Protein AF-A0A535U029-F1 (afdb_monomer_lite)

Secondary structure (DSSP, 8-state):
------HHHHHHHHHHHHT-SSHHHHHHHHHHHHHHS--HHHHHHHT---S-GGG----S---HHHHHHHHHHHHHHHH--HHHHS-B--SS--B---EEEEPPTTS-HHHHHHHHHHHHH-TTB-HHHHHHHHHH--HHHHHHHHHHHHTT-BTTBPPPGGG---SSEEEEEEEHHHHHHHTT-TTSEEE-SS---TTPPPPHHHHHHHHHT-B---HHHHH-GGGHHHHHHHHHHHHHHHHHHHHHHHHHHHHHGGGS-GGGGGGGS-TTBEEEEEEE--HHHHHHHHHHHSSTTS-HHHHHHHHHHHHHHHHHSGGGGGG--S----TT-THHHH---

Structure (mmCIF, N/CA/C/O backbone):
data_AF-A0A535U029-F1
#
_entry.id   AF-A0A535U029-F1
#
loop_
_atom_site.group_PDB
_atom_site.id
_atom_site.type_symbol
_atom_site.label_atom_id
_atom_site.label_alt_id
_atom_site.label_comp_id
_atom_site.label_asym_id
_atom_site.label_entity_id
_atom_site.label_seq_id
_atom_site.pdbx_PDB_ins_code
_atom_site.Cartn_x
_atom_site.Cartn_y
_atom_site.Cartn_z
_atom_site.occupancy
_atom_site.B_iso_or_equiv
_atom_site.auth_seq_id
_atom_site.auth_comp_id
_atom_site.auth_asym_id
_atom_site.auth_atom_id
_atom_site.pdbx_PDB_model_num
ATOM 1 N N . MET A 1 1 ? -3.044 -22.401 -2.626 1.00 30.80 1 MET A N 1
ATOM 2 C CA . MET A 1 1 ? -3.802 -21.763 -1.532 1.00 30.80 1 MET A CA 1
ATOM 3 C C . MET A 1 1 ? -3.634 -22.668 -0.328 1.00 30.80 1 MET A C 1
ATOM 5 O O . MET A 1 1 ? -4.163 -23.763 -0.383 1.00 30.80 1 MET A O 1
ATOM 9 N N . SER A 1 2 ? -2.845 -22.292 0.683 1.00 24.84 2 SER A N 1
ATOM 10 C CA . SER A 1 2 ? -3.021 -22.926 1.996 1.00 24.84 2 SER A CA 1
ATOM 11 C C . SER A 1 2 ? -4.330 -22.354 2.543 1.00 24.84 2 SER A C 1
ATOM 13 O O . SER A 1 2 ? -4.466 -21.133 2.663 1.00 24.84 2 SER A O 1
ATOM 15 N N . PHE A 1 3 ? -5.316 -23.235 2.682 1.00 36.69 3 PHE A N 1
ATOM 16 C CA . PHE A 1 3 ? -6.622 -23.003 3.293 1.00 36.69 3 PHE A CA 1
ATOM 17 C C . PHE A 1 3 ? -6.554 -23.377 4.777 1.00 36.69 3 PHE A C 1
ATOM 19 O O . PHE A 1 3 ? -7.408 -24.088 5.285 1.00 36.69 3 PHE A O 1
ATOM 26 N N . GLU A 1 4 ? -5.536 -22.914 5.495 1.00 42.91 4 GLU A N 1
ATOM 27 C CA . GLU A 1 4 ? -5.619 -22.889 6.955 1.00 42.91 4 GLU A CA 1
ATOM 28 C C . GLU A 1 4 ? -6.303 -21.583 7.365 1.00 42.91 4 GLU A C 1
ATOM 30 O O . GLU A 1 4 ? -5.695 -20.678 7.926 1.00 42.91 4 GLU A O 1
ATOM 35 N N . THR A 1 5 ? -7.579 -21.431 7.004 1.00 61.62 5 THR A N 1
ATOM 36 C CA . THR A 1 5 ? -8.432 -20.412 7.616 1.00 61.62 5 THR A CA 1
ATOM 37 C C . THR A 1 5 ? -8.935 -20.985 8.926 1.00 61.62 5 THR A C 1
ATOM 39 O O . THR A 1 5 ? -9.896 -21.751 8.967 1.00 61.62 5 THR A O 1
ATOM 42 N N . SER A 1 6 ? -8.247 -20.637 10.011 1.00 77.75 6 SER A N 1
ATOM 43 C CA . SER A 1 6 ? -8.703 -20.967 11.357 1.00 77.75 6 SER A CA 1
ATOM 44 C C . SER A 1 6 ? -10.126 -20.430 11.589 1.00 77.75 6 SER A C 1
ATOM 46 O O . SER A 1 6 ? -10.548 -19.453 10.964 1.00 77.75 6 SER A O 1
ATOM 48 N N . ALA A 1 7 ? -10.874 -21.011 12.531 1.00 82.50 7 ALA A N 1
ATOM 49 C CA . ALA A 1 7 ? -12.184 -20.472 12.915 1.00 82.50 7 ALA A CA 1
ATOM 50 C C . ALA A 1 7 ? -12.107 -18.991 13.350 1.00 82.50 7 ALA A C 1
ATOM 52 O O . ALA A 1 7 ? -13.043 -18.216 13.133 1.00 82.50 7 ALA A O 1
ATOM 53 N N . ARG A 1 8 ? -10.952 -18.569 13.889 1.00 79.81 8 ARG A N 1
ATOM 54 C CA . ARG A 1 8 ? -10.654 -17.170 14.216 1.00 79.81 8 ARG A CA 1
ATOM 55 C C . ARG A 1 8 ? -10.553 -16.294 12.966 1.00 79.81 8 ARG A C 1
ATOM 57 O O . ARG A 1 8 ? -11.120 -15.205 12.950 1.00 79.81 8 ARG A O 1
ATOM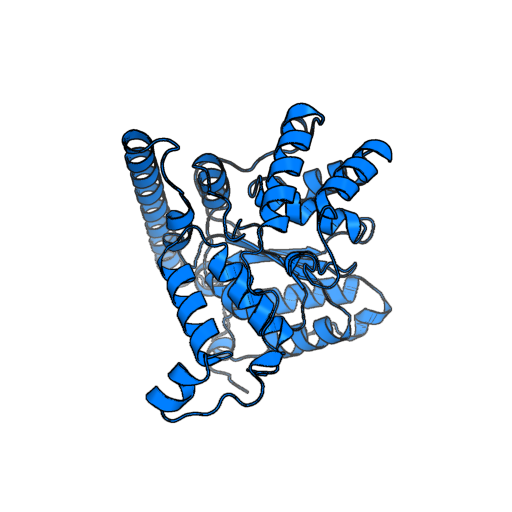 64 N N . ASP A 1 9 ? -9.883 -16.763 11.914 1.00 80.44 9 ASP A N 1
ATOM 65 C CA . ASP A 1 9 ? -9.792 -16.024 10.651 1.00 80.44 9 ASP A CA 1
ATOM 66 C C . ASP A 1 9 ? -11.156 -15.848 9.995 1.00 80.44 9 ASP A C 1
ATOM 68 O O . ASP A 1 9 ? -11.476 -14.746 9.550 1.00 80.44 9 ASP A O 1
ATOM 72 N N . TRP A 1 10 ? -11.980 -16.897 9.983 1.00 86.19 10 TRP A N 1
ATOM 73 C CA . TRP A 1 10 ? -13.352 -16.796 9.492 1.00 86.19 10 TRP A CA 1
ATOM 74 C C . TRP A 1 10 ? -14.185 -15.811 10.306 1.00 86.19 10 TRP A C 1
ATOM 76 O O . TRP A 1 10 ? -14.852 -14.955 9.728 1.00 86.19 10 TRP A O 1
ATOM 86 N N . SER A 1 11 ? -14.085 -15.874 11.634 1.00 86.75 11 SER A N 1
ATOM 87 C CA . SER A 1 11 ? -14.778 -14.945 12.528 1.00 86.75 11 SER A CA 1
ATOM 88 C C . SER A 1 11 ? -14.403 -13.487 12.239 1.00 86.75 11 SER A C 1
ATOM 90 O O . SER A 1 11 ? -15.282 -12.641 12.076 1.00 86.75 11 SER A O 1
ATOM 92 N N . ARG A 1 12 ? -13.102 -13.208 12.069 1.00 83.38 12 ARG A N 1
ATOM 93 C CA . ARG A 1 12 ? -12.581 -11.885 11.694 1.00 83.38 12 ARG A CA 1
ATOM 94 C C . ARG A 1 12 ? -13.063 -11.437 10.313 1.00 83.38 12 ARG A C 1
ATOM 96 O O . ARG A 1 12 ? -13.477 -10.292 10.163 1.00 83.38 12 ARG A O 1
ATOM 103 N N . ILE A 1 13 ? -13.008 -12.307 9.300 1.00 86.06 13 ILE A N 1
ATOM 104 C CA . ILE A 1 13 ? -13.470 -11.983 7.938 1.00 86.06 13 ILE A CA 1
ATOM 105 C C . ILE A 1 13 ? -14.957 -11.620 7.959 1.00 86.06 13 ILE A C 1
ATOM 107 O O . ILE A 1 13 ? -15.340 -10.600 7.392 1.00 86.06 13 ILE A O 1
ATOM 111 N N . ILE A 1 14 ? -15.787 -12.411 8.644 1.00 88.62 14 ILE A N 1
ATOM 112 C CA . ILE A 1 14 ? -17.219 -12.128 8.787 1.00 88.62 14 ILE A CA 1
ATOM 113 C C . ILE A 1 14 ? -17.422 -10.774 9.479 1.00 88.62 14 ILE A C 1
ATOM 115 O O . ILE A 1 14 ? -18.135 -9.933 8.938 1.00 88.62 14 ILE A O 1
ATOM 119 N N . ALA A 1 15 ? -16.756 -10.526 10.611 1.00 87.62 15 ALA A N 1
ATOM 120 C CA . ALA A 1 15 ? -16.860 -9.268 11.355 1.00 87.62 15 ALA A CA 1
ATOM 121 C C . ALA A 1 15 ? -16.473 -8.034 10.518 1.00 87.62 15 ALA A C 1
ATOM 123 O O . ALA A 1 15 ? -17.139 -6.998 10.576 1.00 87.62 15 ALA A O 1
ATOM 124 N N . GLN A 1 16 ? -15.427 -8.148 9.696 1.00 85.25 16 GLN A N 1
ATOM 125 C CA . GLN A 1 16 ? -14.995 -7.097 8.770 1.00 85.25 16 GLN A CA 1
ATOM 126 C C . GLN A 1 16 ? -16.018 -6.854 7.652 1.00 85.25 16 GLN A C 1
ATOM 128 O O . GLN A 1 16 ? -16.343 -5.708 7.344 1.00 85.25 16 GLN A O 1
ATOM 133 N N . LEU A 1 17 ? -16.574 -7.918 7.067 1.00 86.94 17 LEU A N 1
ATOM 134 C CA . LEU A 1 17 ? -17.606 -7.804 6.034 1.00 86.94 17 LEU A CA 1
ATOM 135 C C . LEU A 1 17 ? -18.912 -7.215 6.590 1.00 86.94 17 LEU A C 1
ATOM 137 O O . LEU A 1 17 ? -19.562 -6.423 5.907 1.00 86.94 17 LEU A O 1
ATOM 141 N N . GLN A 1 18 ? -19.277 -7.553 7.832 1.00 88.25 18 GLN A N 1
ATOM 142 C CA . GLN A 1 18 ? -20.427 -6.960 8.518 1.00 88.25 18 GLN A CA 1
ATOM 143 C C . GLN A 1 18 ? -20.237 -5.462 8.804 1.00 88.25 18 GLN A C 1
ATOM 145 O O . GLN A 1 18 ? -21.211 -4.713 8.758 1.00 88.25 18 GLN A O 1
ATOM 150 N N . ALA A 1 19 ? -19.000 -5.018 9.053 1.00 86.25 19 ALA A N 1
ATOM 151 C CA . ALA A 1 19 ? -18.648 -3.606 9.233 1.00 86.25 19 ALA A CA 1
ATOM 152 C C . ALA A 1 19 ? -18.667 -2.787 7.929 1.00 86.25 19 ALA A C 1
ATOM 154 O O . ALA A 1 19 ? -18.580 -1.560 7.966 1.00 86.25 19 ALA A O 1
ATOM 155 N N . SER A 1 20 ? -18.788 -3.437 6.768 1.00 81.88 20 SER A N 1
ATOM 156 C CA . SER A 1 20 ? -18.795 -2.745 5.484 1.00 81.88 20 SER A CA 1
ATOM 157 C C . SER A 1 20 ? -20.029 -1.846 5.306 1.00 81.88 20 SER A C 1
ATOM 159 O O . SER A 1 20 ? -21.154 -2.279 5.585 1.00 81.88 20 SER A O 1
ATOM 161 N N . PRO A 1 21 ? -19.871 -0.637 4.728 1.00 74.56 21 PRO A N 1
ATOM 162 C CA . PRO A 1 21 ? -21.013 0.215 4.402 1.00 74.56 21 PRO A CA 1
ATOM 163 C C . PRO A 1 21 ? -21.840 -0.372 3.243 1.00 74.56 21 PRO A C 1
ATOM 165 O O . PRO A 1 21 ? -23.042 -0.114 3.122 1.00 74.56 21 PRO A O 1
ATOM 168 N N . LEU A 1 22 ? -21.237 -1.230 2.411 1.00 76.50 22 LEU A N 1
ATOM 169 C CA . LEU A 1 22 ? -21.881 -1.806 1.236 1.00 76.50 22 LEU A CA 1
ATOM 170 C C . LEU A 1 22 ? -22.770 -2.996 1.609 1.00 76.50 22 LEU A C 1
ATOM 172 O O . LEU A 1 22 ? -22.340 -3.968 2.232 1.00 76.50 22 LEU A O 1
ATOM 176 N N . LEU A 1 23 ? -24.025 -2.952 1.152 1.00 82.19 23 LEU A N 1
ATOM 177 C CA . LEU A 1 23 ? -25.006 -4.016 1.389 1.00 82.19 23 LEU A CA 1
ATOM 178 C C . LEU A 1 23 ? -24.544 -5.376 0.846 1.00 82.19 23 LEU A C 1
ATOM 180 O O . LEU A 1 23 ? -24.832 -6.404 1.452 1.00 82.19 23 LEU A O 1
ATOM 184 N N . TYR A 1 24 ? -23.812 -5.384 -0.270 1.00 85.12 24 TYR A N 1
ATOM 185 C CA . TYR A 1 24 ? -23.254 -6.601 -0.855 1.00 85.12 24 TYR A CA 1
ATOM 186 C C . TYR A 1 24 ? -22.376 -7.368 0.145 1.00 85.12 24 TYR A C 1
ATOM 188 O O . TYR A 1 24 ? -22.637 -8.539 0.409 1.00 85.12 24 TYR A O 1
ATOM 196 N N . TYR A 1 25 ? -21.394 -6.709 0.765 1.00 86.88 25 TYR A N 1
ATOM 197 C CA . TYR A 1 25 ? -20.488 -7.367 1.710 1.00 86.88 25 TYR A CA 1
ATOM 198 C C . TYR A 1 25 ? -21.205 -7.826 2.979 1.00 86.88 25 TYR A C 1
ATOM 200 O O . TYR A 1 25 ? -20.946 -8.930 3.449 1.00 86.88 25 TYR A O 1
ATOM 208 N N . ARG A 1 26 ? -22.187 -7.059 3.469 1.00 88.44 26 ARG A N 1
ATOM 209 C CA . ARG A 1 26 ? -23.042 -7.495 4.585 1.00 88.44 26 ARG A CA 1
ATOM 210 C C . ARG A 1 26 ? -23.851 -8.753 4.247 1.00 88.44 26 ARG A C 1
ATOM 212 O O . ARG A 1 26 ? -23.977 -9.638 5.089 1.00 88.44 26 ARG A O 1
ATOM 219 N N . ARG A 1 27 ? -24.350 -8.877 3.010 1.00 91.75 27 ARG A N 1
ATOM 220 C CA . ARG A 1 27 ? -25.026 -10.098 2.530 1.00 91.75 27 ARG A CA 1
ATOM 221 C C . ARG A 1 27 ? -24.068 -11.284 2.440 1.00 91.75 27 ARG A C 1
ATOM 223 O O . ARG A 1 27 ? -24.427 -12.364 2.897 1.00 91.75 27 ARG A O 1
ATOM 230 N N . VAL A 1 28 ? -22.856 -11.081 1.919 1.00 91.50 28 VAL A N 1
ATOM 231 C CA . VAL A 1 28 ? -21.814 -12.124 1.896 1.00 91.50 28 VAL A CA 1
ATOM 232 C C . VAL A 1 28 ? -21.472 -12.570 3.319 1.00 91.50 28 VAL A C 1
ATOM 234 O O . VAL A 1 28 ? -21.386 -13.765 3.577 1.00 91.50 28 VAL A O 1
ATOM 237 N N . ALA A 1 29 ? -21.349 -11.635 4.266 1.00 90.62 29 ALA A N 1
ATOM 238 C CA . ALA A 1 29 ? -21.113 -11.958 5.669 1.00 90.62 29 ALA A CA 1
ATOM 239 C C . ALA A 1 29 ? -22.227 -12.844 6.243 1.00 90.62 29 ALA A C 1
ATOM 241 O O . ALA A 1 29 ? -21.935 -13.854 6.873 1.00 90.62 29 ALA A O 1
ATOM 242 N N . ALA A 1 30 ? -23.493 -12.505 5.975 1.00 89.94 30 ALA A N 1
ATOM 243 C CA . ALA A 1 30 ? -24.639 -13.302 6.407 1.00 89.94 30 ALA A CA 1
ATOM 244 C C . ALA A 1 30 ? -24.641 -14.708 5.783 1.00 89.94 30 ALA A C 1
ATOM 246 O O . ALA A 1 30 ? -24.927 -15.680 6.474 1.00 89.94 30 ALA A O 1
ATOM 247 N N . GLN A 1 31 ? -24.283 -14.831 4.500 1.00 90.19 31 GLN A N 1
ATOM 248 C CA . GLN A 1 31 ? -24.144 -16.129 3.830 1.00 90.19 31 GLN A CA 1
ATOM 249 C C . GLN A 1 31 ? -23.023 -16.974 4.446 1.00 90.19 31 GLN A C 1
ATOM 251 O O . GLN A 1 31 ? -23.225 -18.157 4.694 1.00 90.19 31 GLN A O 1
ATOM 256 N N . LEU A 1 32 ? -21.865 -16.372 4.740 1.00 89.88 32 LEU A N 1
ATOM 257 C CA . LEU A 1 32 ? -20.751 -17.055 5.401 1.00 89.88 32 LEU A CA 1
ATOM 258 C C . LEU A 1 32 ? -21.102 -17.472 6.833 1.00 89.88 32 LEU A C 1
ATOM 260 O O . LEU A 1 32 ? -20.755 -18.576 7.238 1.00 89.88 32 LEU A O 1
ATOM 264 N N . SER A 1 33 ? -21.803 -16.620 7.589 1.00 88.25 33 SER A N 1
ATOM 265 C CA . SER A 1 33 ? -22.298 -16.969 8.924 1.00 88.25 33 SER A CA 1
ATOM 266 C C . SER A 1 33 ? -23.249 -18.158 8.873 1.00 88.25 33 SER A C 1
ATOM 268 O O . SER A 1 33 ? -23.042 -19.096 9.628 1.00 88.25 33 SER A O 1
ATOM 270 N N . LYS A 1 34 ? -24.219 -18.161 7.948 1.00 86.44 34 LYS A N 1
ATOM 271 C CA . LYS A 1 34 ? -25.127 -19.300 7.748 1.00 86.44 34 LYS A CA 1
ATOM 272 C C . LYS A 1 34 ? -24.368 -20.565 7.362 1.00 86.44 34 LYS A C 1
ATOM 274 O O . LYS A 1 34 ? -24.603 -21.603 7.945 1.00 86.44 34 LYS A O 1
ATOM 279 N N . LEU A 1 35 ? -23.417 -20.477 6.429 1.00 86.25 35 LEU A N 1
ATOM 280 C CA . LEU A 1 35 ? -22.654 -21.643 5.978 1.00 86.25 35 LEU A CA 1
ATOM 281 C C . LEU A 1 35 ? -21.814 -22.266 7.106 1.00 86.25 35 LEU A C 1
ATOM 283 O O . LEU A 1 35 ? -21.774 -23.486 7.241 1.00 86.25 35 LEU A O 1
ATOM 287 N N . LEU A 1 36 ? -21.120 -21.435 7.888 1.00 87.94 36 LEU A N 1
ATOM 288 C CA . LEU A 1 36 ? -20.116 -21.889 8.856 1.00 87.94 36 LEU A CA 1
ATOM 289 C C . LEU A 1 36 ? -20.668 -22.083 10.276 1.00 87.94 36 LEU A C 1
ATOM 291 O O . LEU A 1 36 ? -20.075 -22.826 11.054 1.00 87.94 36 LEU A O 1
ATOM 295 N N . ALA A 1 37 ? -21.761 -21.404 10.619 1.00 87.19 37 ALA A N 1
ATOM 296 C CA . ALA A 1 37 ? -22.453 -21.500 11.900 1.00 87.19 37 ALA A CA 1
ATOM 297 C C . ALA A 1 37 ? -23.981 -21.375 11.721 1.00 87.19 37 ALA A C 1
ATOM 299 O O . ALA A 1 37 ? -24.572 -20.403 12.208 1.00 87.19 37 ALA A O 1
ATOM 300 N N . PRO A 1 38 ? -24.609 -22.328 11.005 1.00 85.75 38 PRO A N 1
ATOM 301 C CA . PRO A 1 38 ? -26.060 -22.370 10.818 1.00 85.75 38 PRO A CA 1
ATOM 302 C C . PRO A 1 38 ? -26.795 -22.581 12.145 1.00 85.75 38 PRO A C 1
ATOM 304 O O . PRO A 1 38 ? -26.228 -23.084 13.122 1.00 85.75 38 PRO A O 1
ATOM 307 N N . THR A 1 39 ? -28.083 -22.241 12.176 1.00 86.00 39 THR A N 1
ATOM 308 C CA . THR A 1 39 ? -28.977 -22.771 13.218 1.00 86.00 39 THR A CA 1
ATOM 309 C C . THR A 1 39 ? -29.273 -24.254 12.962 1.00 86.00 39 THR A C 1
ATOM 311 O O . THR A 1 39 ? -29.160 -24.726 11.834 1.00 86.00 39 THR A O 1
ATOM 314 N N . THR A 1 40 ? -29.703 -24.997 13.988 1.00 85.94 40 THR A N 1
ATOM 315 C CA . THR A 1 40 ? -30.119 -26.406 13.829 1.00 85.94 40 THR A CA 1
ATOM 316 C C . THR A 1 40 ? -31.205 -26.566 12.760 1.00 85.94 40 THR A C 1
ATOM 318 O O . THR A 1 40 ? -31.151 -27.481 11.949 1.00 85.94 40 THR A O 1
ATOM 321 N N . GLU A 1 41 ? -32.155 -25.631 12.713 1.00 88.12 41 GLU A N 1
ATOM 322 C CA . GLU A 1 41 ? -33.221 -25.599 11.705 1.00 88.12 41 GLU A CA 1
ATOM 323 C C . GLU A 1 41 ? -32.658 -25.425 10.283 1.00 88.12 41 GLU A C 1
ATOM 325 O O . GLU A 1 41 ? -33.141 -26.046 9.340 1.00 88.12 41 GLU A O 1
ATOM 330 N N . GLU A 1 42 ? -31.624 -24.594 10.109 1.00 86.94 42 GLU A N 1
ATOM 331 C CA . GLU A 1 42 ? -30.964 -24.403 8.814 1.00 86.94 42 GLU A CA 1
ATOM 332 C C . GLU A 1 42 ? -30.174 -25.645 8.378 1.00 86.94 42 GLU A C 1
ATOM 334 O O . GLU A 1 42 ? -30.199 -25.971 7.193 1.00 86.94 42 GLU A O 1
ATOM 339 N N . GLU A 1 43 ? -29.520 -26.354 9.305 1.00 88.31 43 GLU A N 1
ATOM 340 C CA . GLU A 1 43 ? -28.853 -27.638 9.023 1.00 88.31 43 GLU A CA 1
ATOM 341 C C . GLU A 1 43 ? -29.850 -28.690 8.521 1.00 88.31 43 GLU A C 1
ATOM 343 O O . GLU A 1 43 ? -29.606 -29.342 7.505 1.00 88.31 43 GLU A O 1
ATOM 348 N N . GLU A 1 44 ? -31.000 -28.810 9.192 1.00 89.12 44 GLU A N 1
ATOM 349 C CA . GLU A 1 44 ? -32.065 -29.748 8.822 1.00 89.12 44 GLU A CA 1
ATOM 350 C C . GLU A 1 44 ? -32.677 -29.423 7.453 1.00 89.12 44 GLU A C 1
ATOM 352 O O . GLU A 1 44 ? -32.912 -30.322 6.647 1.00 89.12 44 GLU A O 1
ATOM 357 N N . VAL A 1 45 ? -32.913 -28.139 7.159 1.00 89.69 45 VAL A N 1
ATOM 358 C CA . VAL A 1 45 ? -33.488 -27.699 5.876 1.00 89.69 45 VAL A CA 1
ATOM 359 C C . VAL A 1 45 ? -32.508 -27.868 4.712 1.00 89.69 45 VAL A C 1
ATOM 361 O O . VAL A 1 45 ? -32.934 -28.143 3.590 1.00 89.69 45 VAL A O 1
ATOM 364 N N . LEU A 1 46 ? -31.210 -27.666 4.950 1.00 82.12 46 LEU A N 1
ATOM 365 C CA . LEU A 1 46 ? -30.172 -27.696 3.914 1.00 82.12 46 LEU A CA 1
ATOM 366 C C . LEU A 1 46 ? -29.480 -29.061 3.772 1.00 82.12 46 LEU A C 1
ATOM 368 O O . LEU A 1 46 ? -28.614 -29.194 2.908 1.00 82.12 46 LEU A O 1
ATOM 372 N N . ASP A 1 47 ? -29.860 -30.046 4.590 1.00 87.44 47 ASP A N 1
ATOM 373 C CA . ASP A 1 47 ? -29.314 -31.410 4.610 1.00 87.44 47 ASP A CA 1
ATOM 374 C C . ASP A 1 47 ? -27.775 -31.441 4.701 1.00 87.44 47 ASP A C 1
ATOM 376 O O . ASP A 1 47 ? -27.079 -32.173 3.994 1.00 87.44 47 ASP A O 1
ATOM 380 N N . TYR A 1 48 ? -27.213 -30.599 5.575 1.00 86.25 48 TYR A N 1
ATOM 381 C CA . TYR A 1 48 ? -25.788 -30.632 5.906 1.00 86.25 48 TYR A CA 1
ATOM 382 C C . TYR A 1 48 ? -25.562 -30.366 7.391 1.00 86.25 48 TYR A C 1
ATOM 384 O O . TYR A 1 48 ? -26.380 -29.749 8.064 1.00 86.25 48 TYR A O 1
ATOM 392 N N . LYS A 1 49 ? -24.408 -30.808 7.896 1.00 82.31 49 LYS A N 1
ATOM 393 C CA . LYS A 1 49 ? -23.983 -30.580 9.276 1.00 82.31 49 LYS A CA 1
ATOM 394 C C . LYS A 1 49 ? -22.689 -29.783 9.294 1.00 82.31 49 LYS A C 1
ATOM 396 O O . LYS A 1 49 ? -21.693 -30.220 8.716 1.00 82.31 49 LYS A O 1
ATOM 401 N N . ALA A 1 50 ? -22.678 -28.637 9.963 1.00 81.94 50 ALA A N 1
ATOM 402 C CA . ALA A 1 50 ? -21.452 -27.891 10.185 1.00 81.94 50 ALA A CA 1
ATOM 403 C C . ALA A 1 50 ? -20.577 -28.641 11.202 1.00 81.94 50 ALA A C 1
ATOM 405 O O . ALA A 1 50 ? -21.027 -29.031 12.279 1.00 81.94 50 ALA A O 1
ATOM 406 N N . GLU A 1 51 ? -19.299 -28.849 10.878 1.00 75.50 51 GLU A N 1
ATOM 407 C CA . GLU A 1 51 ? -18.405 -29.653 11.725 1.00 75.50 51 GLU A CA 1
ATOM 408 C C . GLU A 1 51 ? -18.116 -28.994 13.083 1.00 75.50 51 GLU A C 1
ATOM 410 O O . GLU A 1 51 ? -17.969 -29.683 14.093 1.00 75.50 51 GLU A O 1
ATOM 415 N N . ALA A 1 52 ? -18.031 -27.659 13.126 1.00 77.94 52 ALA A N 1
ATOM 416 C CA . ALA A 1 52 ? -17.677 -26.921 14.337 1.00 77.94 52 ALA A CA 1
ATOM 417 C C . ALA A 1 52 ? -18.297 -25.504 14.400 1.00 77.94 52 ALA A C 1
ATOM 419 O O . ALA A 1 52 ? -17.566 -24.521 14.577 1.00 77.94 52 ALA A O 1
ATOM 420 N N . PRO A 1 53 ? -19.636 -25.364 14.305 1.00 77.38 53 PRO A N 1
ATOM 421 C CA . PRO A 1 53 ? -20.314 -24.062 14.271 1.00 77.38 53 PRO A CA 1
ATOM 422 C C . PRO A 1 53 ? -20.019 -23.227 15.521 1.00 77.38 53 PRO A C 1
ATOM 424 O O . PRO A 1 53 ? -19.816 -22.016 15.455 1.00 77.38 53 PRO A O 1
ATOM 427 N N . GLY A 1 54 ? -19.865 -23.896 16.667 1.00 79.62 54 GLY A N 1
ATOM 428 C CA . GLY A 1 54 ? -19.508 -23.270 17.933 1.00 79.62 54 GLY A CA 1
ATOM 429 C C . GLY A 1 54 ? -18.115 -22.634 17.975 1.00 79.62 54 GLY A C 1
ATOM 430 O O . GLY A 1 54 ? -17.817 -21.992 18.978 1.00 79.62 54 GLY A O 1
ATOM 431 N N . LEU A 1 55 ? -17.262 -22.794 16.957 1.00 82.50 55 LEU A N 1
ATOM 432 C CA . LEU A 1 55 ? -15.963 -22.113 16.873 1.00 82.50 55 LEU A CA 1
ATOM 433 C C . LEU A 1 55 ? -16.037 -20.757 16.157 1.00 82.50 55 LEU A C 1
ATOM 435 O O . LEU A 1 55 ? -15.128 -19.942 16.317 1.00 82.50 55 LEU A O 1
ATOM 439 N N . ILE A 1 56 ? -17.105 -20.493 15.401 1.00 85.56 56 ILE A N 1
ATOM 440 C CA . ILE A 1 56 ? -17.331 -19.205 14.744 1.00 85.56 56 ILE A CA 1
ATOM 441 C C . ILE A 1 56 ? -18.068 -18.296 15.729 1.00 85.56 56 ILE A C 1
ATOM 443 O O . ILE A 1 56 ? -19.266 -18.434 15.966 1.00 85.56 56 ILE A O 1
ATOM 447 N N . ARG A 1 57 ? -17.335 -17.380 16.362 1.00 81.50 57 ARG A N 1
ATOM 448 C CA . ARG A 1 57 ? -17.846 -16.476 17.409 1.00 81.50 57 ARG A CA 1
ATOM 449 C C . ARG A 1 57 ? -17.308 -15.071 17.193 1.00 81.50 57 ARG A C 1
ATOM 451 O O . ARG A 1 57 ? -16.377 -14.880 16.428 1.00 81.50 57 ARG A O 1
ATOM 458 N N . HIS A 1 58 ? -17.852 -14.086 17.908 1.00 82.62 58 HIS A N 1
ATOM 459 C CA . HIS A 1 58 ? -17.373 -12.695 17.847 1.00 82.62 58 HIS A CA 1
ATOM 460 C C . HIS A 1 58 ? -17.421 -12.098 16.428 1.00 82.62 58 HIS A C 1
ATOM 462 O O . HIS A 1 58 ? -16.571 -11.304 16.043 1.00 82.62 58 HIS A O 1
ATOM 468 N N . THR A 1 59 ? -18.435 -12.479 15.651 1.00 83.56 59 THR A N 1
ATOM 469 C CA . THR A 1 59 ? -18.635 -12.056 14.259 1.00 83.56 59 THR A CA 1
ATOM 470 C C . THR A 1 59 ? -19.315 -10.698 14.115 1.00 83.56 59 THR A C 1
ATOM 472 O O . THR A 1 59 ? -19.553 -10.281 12.988 1.00 83.56 59 THR A O 1
ATOM 475 N N . ALA A 1 60 ? -19.632 -10.021 15.225 1.00 83.81 60 ALA A N 1
ATOM 476 C CA . ALA A 1 60 ? -20.232 -8.690 15.221 1.00 83.81 60 ALA A CA 1
ATOM 477 C C . ALA A 1 60 ? -19.353 -7.681 14.451 1.00 83.81 60 ALA A C 1
ATOM 479 O O . ALA A 1 60 ? -18.132 -7.854 14.424 1.00 83.81 60 ALA A O 1
ATOM 480 N N . PRO A 1 61 ? -19.930 -6.611 13.868 1.00 83.62 61 PRO A N 1
ATOM 481 C CA . PRO A 1 61 ? -19.178 -5.642 13.075 1.00 83.62 61 PRO A CA 1
ATOM 482 C C . PRO A 1 61 ? -17.927 -5.122 13.801 1.00 83.62 61 PRO A C 1
ATOM 484 O O . PRO A 1 61 ? -18.023 -4.488 14.856 1.00 83.62 61 PRO A O 1
ATOM 487 N N . GLN A 1 62 ? -16.743 -5.361 13.232 1.00 83.31 62 GLN A N 1
ATOM 488 C CA . GLN A 1 62 ? -15.482 -4.900 13.819 1.00 83.31 62 GLN A CA 1
ATOM 489 C C . GLN A 1 62 ? -15.189 -3.454 13.397 1.00 83.31 62 GLN A C 1
ATOM 491 O O . GLN A 1 62 ? -14.594 -3.210 12.352 1.00 83.31 62 GLN A O 1
ATOM 496 N N . LEU A 1 63 ? -15.581 -2.494 14.239 1.00 86.88 63 LEU A N 1
ATOM 497 C CA . LEU A 1 63 ? -15.432 -1.051 13.985 1.00 86.88 63 LEU A CA 1
ATOM 498 C C . LEU A 1 63 ? -14.265 -0.398 14.744 1.00 86.88 63 LEU A C 1
ATOM 500 O O . LEU A 1 63 ? -14.110 0.818 14.714 1.00 86.88 63 LEU A O 1
ATOM 504 N N . THR A 1 64 ? -13.451 -1.169 15.469 1.00 90.50 64 THR A N 1
ATOM 505 C CA . THR A 1 64 ? -12.369 -0.610 16.299 1.00 90.50 64 THR A CA 1
ATOM 506 C C . THR A 1 64 ? -11.351 0.162 15.467 1.00 90.50 64 THR A C 1
ATOM 508 O O . THR A 1 64 ? -11.114 1.322 15.761 1.00 90.50 64 THR A O 1
ATOM 511 N N . ALA A 1 65 ? -10.841 -0.406 14.371 1.00 89.12 65 ALA A N 1
ATOM 512 C CA . ALA A 1 65 ? -9.884 0.300 13.515 1.00 89.12 65 ALA A CA 1
ATOM 513 C C . ALA A 1 65 ? -10.437 1.635 12.978 1.00 89.12 65 ALA A C 1
ATOM 515 O O . ALA A 1 65 ? -9.708 2.617 12.950 1.00 89.12 65 ALA A O 1
ATOM 516 N N . ASN A 1 66 ? -11.726 1.680 12.631 1.00 89.38 66 ASN A N 1
ATOM 517 C CA . ASN A 1 66 ? -12.423 2.885 12.168 1.00 89.38 66 ASN A CA 1
ATOM 518 C C . ASN A 1 66 ? -12.464 3.960 13.253 1.00 89.38 66 ASN A C 1
ATOM 520 O O . ASN A 1 66 ? -12.038 5.088 13.040 1.00 89.38 66 ASN A O 1
ATOM 524 N N . ARG A 1 67 ? -12.892 3.586 14.466 1.00 92.81 67 ARG A N 1
ATOM 525 C CA . ARG A 1 67 ? -12.897 4.500 15.618 1.00 92.81 67 ARG A CA 1
ATOM 526 C C . ARG A 1 67 ? -11.502 5.047 15.905 1.00 92.81 67 ARG A C 1
ATOM 528 O O . ARG A 1 67 ? -11.367 6.237 16.167 1.00 92.81 67 ARG A O 1
ATOM 535 N N . ASN A 1 68 ? -10.481 4.199 15.809 1.00 95.06 68 ASN A N 1
ATOM 536 C CA . ASN A 1 68 ? -9.099 4.590 16.063 1.00 95.06 68 ASN A CA 1
ATOM 537 C C . ASN A 1 68 ? -8.585 5.519 14.952 1.00 95.06 68 ASN A C 1
ATOM 539 O O . ASN A 1 68 ? -7.936 6.509 15.260 1.00 95.06 68 ASN A O 1
ATOM 543 N N . LEU A 1 69 ? -8.926 5.265 13.683 1.00 94.38 69 LEU A N 1
ATOM 544 C CA . LEU A 1 69 ? -8.626 6.164 12.562 1.00 94.38 69 LEU A CA 1
ATOM 545 C C . LEU A 1 69 ? -9.325 7.518 12.711 1.00 94.38 69 LEU A C 1
ATOM 547 O O . LEU A 1 69 ? -8.690 8.546 12.507 1.00 94.38 69 LEU A O 1
ATOM 551 N N . HIS A 1 70 ? -10.598 7.539 13.106 1.00 93.62 70 HIS A N 1
ATOM 552 C CA . HIS A 1 70 ? -11.345 8.777 13.321 1.00 93.62 70 HIS A CA 1
ATOM 553 C C . HIS A 1 70 ? -10.758 9.612 14.466 1.00 93.62 70 HIS A C 1
ATOM 555 O O . HIS A 1 70 ? -10.503 10.802 14.294 1.00 93.62 70 HIS A O 1
ATOM 561 N N . ALA A 1 71 ? -10.488 8.978 15.610 1.00 96.88 71 ALA A N 1
ATOM 562 C CA . ALA A 1 71 ? -9.862 9.636 16.751 1.00 96.88 71 ALA A CA 1
ATOM 563 C C . ALA A 1 71 ? -8.439 10.113 16.423 1.00 96.88 71 ALA A C 1
ATOM 565 O O . ALA A 1 71 ? -8.056 11.212 16.814 1.00 96.88 71 ALA A O 1
ATOM 566 N N . LEU A 1 72 ? -7.669 9.320 15.667 1.00 97.44 72 LEU A N 1
ATOM 567 C CA . LEU A 1 72 ? -6.334 9.712 15.222 1.00 97.44 72 LEU A CA 1
ATOM 568 C C . LEU A 1 72 ? -6.405 10.906 14.277 1.00 97.44 72 LEU A C 1
ATOM 570 O O . LEU A 1 72 ? -5.627 11.837 14.428 1.00 97.44 72 LEU A O 1
ATOM 574 N N . LYS A 1 73 ? -7.350 10.900 13.334 1.00 96.06 73 LYS A N 1
ATOM 575 C CA . LYS A 1 73 ? -7.557 12.013 12.411 1.00 96.06 73 LYS A CA 1
ATOM 576 C C . LYS A 1 73 ? -7.805 13.315 13.171 1.00 96.06 73 LYS A C 1
ATOM 578 O O . LYS A 1 73 ? -7.088 14.278 12.933 1.00 96.06 73 LYS A O 1
ATOM 583 N N . GLN A 1 74 ? -8.749 13.306 14.113 1.00 97.12 74 GLN A N 1
ATOM 584 C CA . GLN A 1 74 ? -9.052 14.466 14.959 1.00 97.12 74 GLN A CA 1
ATOM 585 C C . GLN A 1 74 ? -7.827 14.920 15.754 1.00 97.12 74 GLN A C 1
ATOM 587 O O . GLN A 1 74 ? -7.479 16.092 15.739 1.00 97.12 74 GLN A O 1
ATOM 592 N N . PHE A 1 75 ? -7.125 13.988 16.404 1.00 98.38 75 PHE A N 1
ATOM 593 C CA . PHE A 1 75 ? -5.922 14.314 17.165 1.00 98.38 75 PHE A CA 1
ATOM 594 C C . PHE A 1 75 ? -4.843 14.974 16.295 1.00 98.38 75 PHE A C 1
ATOM 596 O O . PHE A 1 75 ? -4.276 15.990 16.685 1.00 98.38 75 PHE A O 1
ATOM 603 N N . ILE A 1 76 ? -4.581 14.424 15.109 1.00 98.00 76 ILE A N 1
ATOM 604 C CA . ILE A 1 76 ? -3.587 14.963 14.180 1.00 98.00 76 ILE A CA 1
ATOM 605 C C . ILE A 1 76 ? -3.997 16.351 13.669 1.00 98.00 76 ILE A C 1
ATOM 607 O O . ILE A 1 76 ? -3.157 17.248 13.650 1.00 98.00 76 ILE A O 1
ATOM 611 N N . GLU A 1 77 ? -5.259 16.534 13.273 1.00 96.69 77 GLU A N 1
ATOM 612 C CA . GLU A 1 77 ? -5.777 17.807 12.749 1.00 96.69 77 GLU A CA 1
ATOM 613 C C . GLU A 1 77 ? -5.805 18.914 13.817 1.00 96.69 77 GLU A C 1
ATOM 615 O O . GLU A 1 77 ? -5.480 20.060 13.507 1.00 96.69 77 GLU A O 1
ATOM 620 N N . ASP A 1 78 ? -6.146 18.576 15.064 1.00 97.50 78 ASP A N 1
ATOM 621 C CA . ASP A 1 78 ? -6.387 19.562 16.124 1.00 97.50 78 ASP A CA 1
ATOM 622 C C . ASP A 1 78 ? -5.161 19.836 17.009 1.00 97.50 78 ASP A C 1
ATOM 624 O O . ASP A 1 78 ? -5.054 20.915 17.595 1.00 97.50 78 ASP A O 1
ATOM 628 N N . GLN A 1 79 ? -4.261 18.859 17.170 1.00 96.56 79 GLN A N 1
ATOM 629 C CA . GLN A 1 79 ? -3.215 18.891 18.207 1.00 96.56 79 GLN A CA 1
ATOM 630 C C . GLN A 1 79 ? -1.794 18.730 17.668 1.00 96.56 79 GLN A C 1
ATOM 632 O O . GLN A 1 79 ? -0.850 18.715 18.457 1.00 96.56 79 GLN A O 1
ATOM 637 N N . THR A 1 80 ? -1.614 18.609 16.352 1.00 97.50 80 THR A N 1
ATOM 638 C CA . THR A 1 80 ? -0.286 18.420 15.757 1.00 97.50 80 THR A CA 1
ATOM 639 C C . THR A 1 80 ? -0.060 19.302 14.535 1.00 97.50 80 THR A C 1
ATOM 641 O O . THR A 1 80 ? -0.985 19.904 13.995 1.00 97.50 80 THR A O 1
ATOM 644 N N . ASP A 1 81 ? 1.187 19.364 14.075 1.00 96.94 81 ASP A N 1
ATOM 645 C CA . ASP A 1 81 ? 1.603 20.122 12.895 1.00 96.94 81 ASP A CA 1
ATOM 646 C C . ASP A 1 81 ? 1.901 19.237 11.671 1.00 96.94 81 ASP A C 1
ATOM 648 O O . ASP A 1 81 ? 2.410 19.735 10.665 1.00 96.94 81 ASP A O 1
ATOM 652 N N . LEU A 1 82 ? 1.545 17.944 11.708 1.00 98.06 82 LEU A N 1
ATOM 653 C CA . LEU A 1 82 ? 1.841 16.986 10.633 1.00 98.06 82 LEU A CA 1
ATOM 654 C C . LEU A 1 82 ? 1.461 17.530 9.250 1.00 98.06 82 LEU A C 1
ATOM 656 O O . LEU A 1 82 ? 2.274 17.518 8.329 1.00 98.06 82 LEU A O 1
ATOM 660 N N . LEU A 1 83 ? 0.225 18.017 9.103 1.00 96.88 83 LEU A N 1
ATOM 661 C CA . LEU A 1 83 ? -0.317 18.473 7.816 1.00 96.88 83 LEU A CA 1
ATOM 662 C C . LEU A 1 83 ? 0.285 19.807 7.342 1.00 96.88 83 LEU A C 1
ATOM 664 O O . LEU A 1 83 ? 0.026 20.234 6.220 1.00 96.88 83 LEU A O 1
ATOM 668 N N . GLN A 1 84 ? 1.069 20.467 8.196 1.00 96.62 84 GLN A N 1
ATOM 669 C CA . GLN A 1 84 ? 1.801 21.695 7.891 1.00 96.62 84 GLN A CA 1
ATOM 670 C C . GLN A 1 84 ? 3.258 21.385 7.524 1.00 96.62 84 GLN A C 1
ATOM 672 O O . GLN A 1 84 ? 3.829 22.065 6.673 1.00 96.62 84 GLN A O 1
ATOM 677 N N . GLN A 1 85 ? 3.853 20.361 8.147 1.00 97.19 85 GLN A N 1
ATOM 678 C CA . GLN A 1 85 ? 5.253 19.984 7.941 1.00 97.19 85 GLN A CA 1
ATOM 679 C C . GLN A 1 85 ? 5.466 18.968 6.814 1.00 97.19 85 GLN A C 1
ATOM 681 O O . GLN A 1 85 ? 6.489 19.013 6.130 1.00 97.19 85 GLN A O 1
ATOM 686 N N . VAL A 1 86 ? 4.528 18.040 6.620 1.00 98.12 86 VAL A N 1
ATOM 687 C CA . VAL A 1 86 ? 4.677 16.934 5.670 1.00 98.12 86 VAL A CA 1
ATOM 688 C C . VAL A 1 86 ? 3.895 17.231 4.401 1.00 98.12 86 VAL A C 1
ATOM 690 O O . VAL A 1 86 ? 2.689 17.475 4.415 1.00 98.12 86 VAL A O 1
ATOM 693 N N . SER A 1 87 ? 4.595 17.193 3.271 1.00 96.69 87 SER A N 1
ATOM 694 C CA . SER A 1 87 ? 3.991 17.469 1.974 1.00 96.69 87 SER A CA 1
ATOM 695 C C . SER A 1 87 ? 3.013 16.370 1.553 1.00 96.69 87 SER A C 1
ATOM 697 O O . SER A 1 87 ? 3.264 15.177 1.730 1.00 96.69 87 SER A O 1
ATOM 699 N N . ILE A 1 88 ? 1.892 16.780 0.957 1.00 95.56 88 ILE A N 1
ATOM 700 C CA . ILE A 1 88 ? 0.890 15.878 0.386 1.00 95.56 88 ILE A CA 1
ATOM 701 C C . ILE A 1 88 ? 0.988 15.943 -1.134 1.00 95.56 88 ILE A C 1
ATOM 703 O O . ILE A 1 88 ? 0.785 16.990 -1.755 1.00 95.56 88 ILE A O 1
ATOM 707 N N . HIS A 1 89 ? 1.270 14.798 -1.743 1.00 90.62 89 HIS A N 1
ATOM 708 C CA . HIS A 1 89 ? 1.266 14.646 -3.183 1.00 90.62 89 HIS A CA 1
ATOM 709 C C . HIS A 1 89 ? -0.136 14.900 -3.742 1.00 90.62 89 HIS A C 1
ATOM 711 O O . HIS A 1 89 ? -1.109 14.233 -3.387 1.00 90.62 89 HIS A O 1
ATOM 717 N N . SER A 1 90 ? -0.226 15.883 -4.629 1.00 87.69 90 SER A N 1
ATOM 718 C CA . SER A 1 90 ? -1.461 16.314 -5.270 1.00 87.69 90 SER A CA 1
ATOM 719 C C . SER A 1 90 ? -1.171 16.788 -6.693 1.00 87.69 90 SER A C 1
ATOM 721 O O . SER A 1 90 ? -0.028 17.083 -7.053 1.00 87.69 90 SER A O 1
ATOM 723 N N . GLY A 1 91 ? -2.215 16.849 -7.518 1.00 89.25 91 GLY A N 1
ATOM 724 C CA . GLY A 1 91 ? -2.140 17.354 -8.886 1.00 89.25 91 GLY A CA 1
ATOM 725 C C . GLY A 1 91 ? -2.433 16.304 -9.953 1.00 89.25 91 GLY A C 1
ATOM 726 O O . GLY A 1 91 ? -3.005 15.246 -9.690 1.00 89.25 91 GLY A O 1
ATOM 727 N N . PHE A 1 92 ? -2.088 16.640 -11.198 1.00 91.00 92 PHE A N 1
ATOM 728 C CA . PHE A 1 92 ? -2.376 15.785 -12.345 1.00 91.00 92 PHE A CA 1
ATOM 729 C C . PHE A 1 92 ? -1.449 14.556 -12.367 1.00 91.00 92 PHE A C 1
ATOM 731 O O . PHE A 1 92 ? -0.231 14.735 -12.254 1.00 91.00 92 PHE A O 1
ATOM 738 N N . PRO A 1 93 ? -1.984 13.334 -12.558 1.00 93.12 93 PRO A N 1
ATOM 739 C CA . PRO A 1 93 ? -1.190 12.112 -12.639 1.00 93.12 93 PRO A CA 1
ATOM 740 C C . PRO A 1 93 ? -0.182 12.170 -13.785 1.00 93.12 93 PRO A C 1
ATOM 742 O O . PRO A 1 93 ? -0.525 12.465 -14.930 1.00 93.12 93 PRO A O 1
ATOM 745 N N . LYS A 1 94 ? 1.071 11.831 -13.489 1.00 94.50 94 LYS A N 1
ATOM 746 C CA . LYS A 1 94 ? 2.159 11.789 -14.474 1.00 94.50 94 LYS A CA 1
ATOM 747 C C . LYS A 1 94 ? 2.732 10.383 -14.596 1.00 94.50 94 LYS A C 1
ATOM 749 O O . LYS A 1 94 ? 2.517 9.536 -13.726 1.00 94.50 94 LYS A O 1
ATOM 754 N N . ARG A 1 95 ? 3.488 10.159 -15.673 1.00 96.00 95 ARG A N 1
ATOM 755 C CA . ARG A 1 95 ? 4.321 8.966 -15.805 1.00 96.00 95 ARG A CA 1
ATOM 756 C C . ARG A 1 95 ? 5.395 8.973 -14.716 1.00 96.00 95 ARG A C 1
ATOM 758 O O . ARG A 1 95 ? 6.098 9.968 -14.554 1.00 96.00 95 ARG A O 1
ATOM 765 N N . VAL A 1 96 ? 5.520 7.864 -14.003 1.00 95.62 96 VAL A N 1
ATOM 766 C CA . VAL A 1 96 ? 6.499 7.635 -12.939 1.00 95.62 96 VAL A CA 1
ATOM 767 C C . VAL A 1 96 ? 7.178 6.285 -13.138 1.00 95.62 96 VAL A C 1
ATOM 769 O O . VAL A 1 96 ? 6.583 5.349 -13.680 1.00 95.62 96 VAL A O 1
ATOM 772 N N . ASP A 1 97 ? 8.426 6.196 -12.692 1.00 94.25 97 ASP A N 1
ATOM 773 C CA . ASP A 1 97 ? 9.197 4.960 -12.740 1.00 94.25 97 ASP A CA 1
ATOM 774 C C . ASP A 1 97 ? 8.907 4.087 -11.514 1.00 94.25 97 ASP A C 1
ATOM 776 O O . ASP A 1 97 ? 8.446 4.563 -10.471 1.00 94.25 97 ASP A O 1
ATOM 780 N N . GLN A 1 98 ? 9.159 2.786 -11.656 1.00 94.88 98 GLN A N 1
ATOM 781 C CA . GLN A 1 98 ? 9.080 1.851 -10.539 1.00 94.88 98 GLN A CA 1
ATOM 782 C C . GLN A 1 98 ? 10.352 1.945 -9.696 1.00 94.88 98 GLN A C 1
ATOM 784 O O . GLN A 1 98 ? 11.431 2.227 -10.217 1.00 94.88 98 GLN A O 1
ATOM 789 N N . ARG A 1 99 ? 10.236 1.681 -8.397 1.00 95.06 99 ARG A N 1
ATOM 790 C CA . ARG A 1 99 ? 11.369 1.720 -7.471 1.00 95.06 99 ARG A CA 1
ATOM 791 C C . ARG A 1 99 ? 11.182 0.709 -6.354 1.00 95.06 99 ARG A C 1
ATOM 793 O O . ARG A 1 99 ? 10.080 0.530 -5.839 1.00 95.06 99 ARG A O 1
ATOM 800 N N . VAL A 1 100 ? 12.285 0.118 -5.910 1.00 96.94 100 VAL A N 1
ATOM 801 C CA . VAL A 1 100 ? 12.350 -0.555 -4.611 1.00 96.94 100 VAL A CA 1
ATOM 802 C C . VAL A 1 100 ? 13.218 0.256 -3.660 1.00 96.94 100 VAL A C 1
ATOM 804 O O . VAL A 1 100 ? 14.249 0.807 -4.042 1.00 96.94 100 VAL A O 1
ATOM 807 N N . SER A 1 101 ? 12.796 0.351 -2.405 1.00 97.06 101 SER A N 1
ATOM 808 C CA . SER A 1 101 ? 13.593 0.935 -1.328 1.00 97.06 101 SER A CA 1
ATOM 809 C C . SER A 1 101 ? 13.390 0.160 -0.029 1.00 97.06 101 SER A C 1
ATOM 811 O O . SER A 1 101 ? 12.452 -0.628 0.091 1.00 97.06 101 SER A O 1
ATOM 813 N N . MET A 1 102 ? 14.279 0.365 0.938 1.00 95.81 102 MET A N 1
ATOM 814 C CA . MET A 1 102 ? 14.099 -0.115 2.308 1.00 95.81 102 MET A CA 1
ATOM 815 C C . MET A 1 102 ? 13.608 1.046 3.170 1.00 95.81 102 MET A C 1
ATOM 817 O O . MET A 1 102 ? 14.036 2.182 2.969 1.00 95.81 102 MET A O 1
ATOM 821 N N . ILE A 1 103 ? 12.736 0.770 4.138 1.00 95.88 103 ILE A N 1
ATOM 822 C CA . ILE A 1 103 ? 12.538 1.705 5.252 1.00 95.88 103 ILE A CA 1
ATOM 823 C C . ILE A 1 103 ? 13.781 1.627 6.127 1.00 95.88 103 ILE A C 1
ATOM 825 O O . ILE A 1 103 ? 14.209 0.526 6.481 1.00 95.88 103 ILE A O 1
ATOM 829 N N . GLU A 1 104 ? 14.347 2.778 6.473 1.00 93.25 104 GLU A N 1
ATOM 830 C CA . GLU A 1 104 ? 15.623 2.819 7.173 1.00 93.25 104 GLU A CA 1
ATOM 831 C C . GLU A 1 104 ? 15.580 2.085 8.525 1.00 93.25 104 GLU A C 1
ATOM 833 O O . GLU A 1 104 ? 14.548 2.089 9.211 1.00 93.25 104 GLU A O 1
ATOM 838 N N . PRO A 1 105 ? 16.695 1.456 8.945 1.00 89.56 105 PRO A N 1
ATOM 839 C CA . PRO A 1 105 ? 16.746 0.699 10.191 1.00 89.56 105 PRO A CA 1
ATOM 840 C C . PRO A 1 105 ? 16.568 1.544 11.455 1.00 89.56 105 PRO A C 1
ATOM 842 O O . PRO A 1 105 ? 16.441 0.938 12.521 1.00 89.56 105 PRO A O 1
ATOM 845 N N . MET A 1 106 ? 16.653 2.877 11.361 1.00 94.50 106 MET A N 1
ATOM 846 C CA . MET A 1 106 ? 16.512 3.790 12.501 1.00 94.50 106 MET A CA 1
ATOM 847 C C . MET A 1 106 ? 15.057 3.945 12.950 1.00 94.50 106 MET A C 1
ATOM 849 O O . MET A 1 106 ? 14.800 4.056 14.145 1.00 94.50 106 MET A O 1
ATOM 853 N N . TYR A 1 107 ? 14.107 3.855 12.016 1.00 96.44 107 TYR A N 1
ATOM 854 C CA . TYR A 1 107 ? 12.688 3.868 12.348 1.00 96.44 107 TYR A CA 1
ATOM 855 C C . TYR A 1 107 ? 12.297 2.555 13.025 1.00 96.44 107 TYR A C 1
ATOM 857 O O . TYR A 1 107 ? 12.698 1.466 12.591 1.00 96.44 107 TYR A O 1
ATOM 865 N N . THR A 1 108 ? 11.493 2.645 14.078 1.00 96.12 108 THR A N 1
ATOM 866 C CA . THR A 1 108 ? 11.032 1.504 14.880 1.00 96.12 108 THR A CA 1
ATOM 867 C C . THR A 1 108 ? 9.836 0.797 14.234 1.00 96.12 108 THR A C 1
ATOM 869 O O . THR A 1 108 ? 9.229 1.275 13.272 1.00 96.12 108 THR A O 1
ATOM 872 N N . GLU A 1 109 ? 9.480 -0.395 14.707 1.00 96.06 109 GLU A N 1
ATOM 873 C CA . GLU A 1 109 ? 8.230 -1.062 14.327 1.00 96.06 109 GLU A CA 1
ATOM 874 C C . GLU A 1 109 ? 7.007 -0.202 14.684 1.00 96.06 109 GLU A C 1
ATOM 876 O O . GLU A 1 109 ? 6.051 -0.153 13.910 1.00 96.06 109 GLU A O 1
ATOM 881 N N . GLY A 1 110 ? 7.075 0.534 15.800 1.00 96.94 110 GLY A N 1
ATOM 882 C CA . GLY A 1 110 ? 6.062 1.510 16.199 1.00 96.94 110 GLY A CA 1
ATOM 883 C C . GLY A 1 110 ? 5.912 2.643 15.184 1.00 96.94 110 GLY A C 1
ATOM 884 O O . GLY A 1 110 ? 4.794 2.928 14.764 1.00 96.94 110 GLY A O 1
ATOM 885 N N . ASP A 1 111 ? 7.022 3.211 14.703 1.00 97.94 111 ASP A N 1
ATOM 886 C CA . ASP A 1 111 ? 6.996 4.286 13.699 1.00 97.94 111 ASP A CA 1
ATOM 887 C C . ASP A 1 111 ? 6.301 3.813 12.413 1.00 97.94 111 ASP A C 1
ATOM 889 O O . ASP A 1 111 ? 5.460 4.508 11.845 1.00 97.94 111 ASP A O 1
ATOM 893 N N . ARG A 1 112 ? 6.586 2.575 11.982 1.00 97.56 112 ARG A N 1
ATOM 894 C CA . ARG A 1 112 ? 5.950 1.947 10.806 1.00 97.56 112 ARG A CA 1
ATOM 895 C C . ARG A 1 112 ? 4.455 1.710 11.011 1.00 97.56 112 ARG A C 1
ATOM 897 O O . ARG A 1 112 ? 3.680 1.878 10.066 1.00 97.56 112 ARG A O 1
ATOM 904 N N . LEU A 1 113 ? 4.047 1.325 12.219 1.00 97.50 113 LEU A N 1
ATOM 905 C CA . LEU A 1 113 ? 2.640 1.140 12.567 1.00 97.50 113 LEU A CA 1
ATOM 906 C C . LEU A 1 113 ? 1.895 2.475 12.483 1.00 97.50 113 LEU A C 1
ATOM 908 O O . LEU A 1 113 ? 0.871 2.559 11.808 1.00 97.50 113 LEU A O 1
ATOM 912 N N . VAL A 1 114 ? 2.439 3.518 13.113 1.00 98.19 114 VAL A N 1
ATOM 913 C CA . VAL A 1 114 ? 1.866 4.871 13.102 1.00 98.19 114 VAL A CA 1
ATOM 914 C C . VAL A 1 114 ? 1.781 5.407 11.673 1.00 98.19 114 VAL A C 1
ATOM 916 O O . VAL A 1 114 ? 0.715 5.857 11.255 1.00 98.19 114 VAL A O 1
ATOM 919 N N . ALA A 1 115 ? 2.852 5.268 10.886 1.00 97.94 115 ALA A N 1
ATOM 920 C CA . ALA A 1 115 ? 2.869 5.691 9.489 1.00 97.94 115 ALA A CA 1
ATOM 921 C C . ALA A 1 115 ? 1.792 4.977 8.662 1.00 97.94 115 ALA A C 1
ATOM 923 O O . ALA A 1 115 ? 1.133 5.606 7.839 1.00 97.94 115 ALA A O 1
ATOM 924 N N . SER A 1 116 ? 1.554 3.685 8.917 1.00 96.62 116 SER A N 1
ATOM 925 C CA . SER A 1 116 ? 0.499 2.927 8.235 1.00 96.62 116 SER A CA 1
ATOM 926 C C . SER A 1 116 ? -0.896 3.479 8.547 1.00 96.62 116 SER A C 1
ATOM 928 O O . SER A 1 116 ? -1.703 3.636 7.638 1.00 96.62 116 SER A O 1
ATOM 930 N N . TYR A 1 117 ? -1.185 3.821 9.808 1.00 96.38 117 TYR A N 1
ATOM 931 C CA . TYR A 1 117 ? -2.456 4.459 10.178 1.00 96.38 117 TYR A CA 1
ATOM 932 C C . TYR A 1 117 ? -2.613 5.843 9.532 1.00 96.38 117 TYR A C 1
ATOM 934 O O . TYR A 1 117 ? -3.663 6.140 8.964 1.00 96.38 117 TYR A O 1
ATOM 942 N N . ILE A 1 118 ? -1.568 6.671 9.574 1.00 96.94 118 ILE A N 1
ATOM 943 C CA . ILE A 1 118 ? -1.589 8.025 9.007 1.00 96.94 118 ILE A CA 1
ATOM 944 C C . ILE A 1 118 ? -1.766 7.990 7.481 1.00 96.94 118 ILE A C 1
ATOM 946 O O . ILE A 1 118 ? -2.575 8.741 6.940 1.00 96.94 118 ILE A O 1
ATOM 950 N N . LEU A 1 119 ? -1.091 7.078 6.777 1.00 96.00 119 LEU A N 1
ATOM 951 C CA . LEU A 1 119 ? -1.216 6.928 5.322 1.00 96.00 119 LEU A CA 1
ATOM 952 C C . LEU A 1 119 ? -2.578 6.378 4.874 1.00 96.00 119 LEU A C 1
ATOM 954 O O . LEU A 1 119 ? -2.930 6.512 3.705 1.00 96.00 119 LEU A O 1
ATOM 958 N N . LEU A 1 120 ? -3.368 5.773 5.766 1.00 93.81 120 LEU A N 1
ATOM 959 C CA . LEU A 1 120 ? -4.771 5.464 5.464 1.00 93.81 120 LEU A CA 1
ATOM 960 C C . LEU A 1 120 ? -5.635 6.732 5.488 1.00 93.81 120 LEU A C 1
ATOM 962 O O . LEU A 1 120 ? -6.591 6.835 4.728 1.00 93.81 120 LEU A O 1
ATOM 966 N N . LEU A 1 121 ? -5.305 7.707 6.333 1.00 94.06 121 LEU A N 1
ATOM 967 C CA . LEU A 1 121 ? -6.032 8.975 6.410 1.00 94.06 121 LEU A CA 1
ATOM 968 C C . LEU A 1 121 ? -5.626 9.930 5.278 1.00 94.06 121 LEU A C 1
ATOM 970 O O . LEU A 1 121 ? -6.488 10.534 4.638 1.00 94.06 121 LEU A O 1
ATOM 974 N N . TRP A 1 122 ? -4.323 10.019 5.001 1.00 94.88 122 TRP A N 1
ATOM 975 C CA . TRP A 1 122 ? -3.741 10.887 3.976 1.00 94.88 122 TRP A CA 1
ATOM 976 C C . TRP A 1 122 ? -2.769 10.092 3.088 1.00 94.88 122 TRP A C 1
ATOM 978 O O . TRP A 1 122 ? -1.553 10.127 3.296 1.00 94.88 122 TRP A O 1
ATOM 988 N N . PRO A 1 123 ? -3.284 9.361 2.082 1.00 94.25 123 PRO A N 1
ATOM 989 C CA . PRO A 1 123 ? -2.483 8.464 1.241 1.00 94.25 123 PRO A CA 1
ATOM 990 C C . PRO A 1 123 ? -1.459 9.183 0.351 1.00 94.25 123 PRO A C 1
ATOM 992 O O . PRO A 1 123 ? -0.582 8.541 -0.228 1.00 94.25 123 PRO A O 1
ATOM 995 N N . GLY A 1 124 ? -1.567 10.508 0.220 1.00 94.81 124 GLY A N 1
ATOM 996 C CA . GLY A 1 124 ? -0.637 11.332 -0.542 1.00 94.81 124 GLY A CA 1
ATOM 997 C C . GLY A 1 124 ? 0.590 11.807 0.234 1.00 94.81 124 GLY A C 1
ATOM 998 O O . GLY A 1 124 ? 1.465 12.385 -0.405 1.00 94.81 124 GLY A O 1
ATOM 999 N N . LEU A 1 125 ? 0.678 11.612 1.556 1.00 97.06 125 LEU A N 1
ATOM 1000 C CA . LEU A 1 125 ? 1.816 12.113 2.341 1.00 97.06 125 LEU A CA 1
ATOM 1001 C C . LEU A 1 125 ? 3.153 11.566 1.820 1.00 97.06 125 LEU A C 1
ATOM 1003 O O . LEU A 1 125 ? 3.284 10.380 1.503 1.00 97.06 125 LEU A O 1
ATOM 1007 N N . GLU A 1 126 ? 4.151 12.443 1.736 1.00 96.31 126 GLU A N 1
ATOM 1008 C CA . GLU A 1 126 ? 5.519 12.058 1.409 1.00 96.31 126 GLU A CA 1
ATOM 1009 C C . GLU A 1 126 ? 6.078 11.182 2.540 1.00 96.31 126 GLU A C 1
ATOM 1011 O O . GLU A 1 126 ? 6.000 11.511 3.725 1.00 96.31 126 GLU A O 1
ATOM 1016 N N . ARG A 1 127 ? 6.577 10.005 2.163 1.00 95.75 127 ARG A N 1
ATOM 1017 C CA . ARG A 1 127 ? 6.863 8.911 3.087 1.00 95.75 127 ARG A CA 1
ATOM 1018 C C . ARG A 1 127 ? 8.056 9.218 3.982 1.00 95.75 127 ARG A C 1
ATOM 1020 O O . ARG A 1 127 ? 8.002 8.889 5.162 1.00 95.75 127 ARG A O 1
ATOM 1027 N N . GLU A 1 128 ? 9.130 9.774 3.435 1.00 96.12 128 GLU A N 1
ATOM 1028 C CA . GLU A 1 128 ? 10.354 10.046 4.194 1.00 96.12 128 GLU A CA 1
ATOM 1029 C C . GLU A 1 128 ? 10.123 11.150 5.234 1.00 96.12 128 GLU A C 1
ATOM 1031 O O . GLU A 1 128 ? 10.419 10.966 6.414 1.00 96.12 128 GLU A O 1
ATOM 1036 N N . GLN A 1 129 ? 9.480 12.245 4.829 1.00 98.12 129 GLN A N 1
ATOM 1037 C CA . GLN A 1 129 ? 9.038 13.332 5.702 1.00 98.12 129 GLN A CA 1
ATOM 1038 C C . GLN A 1 129 ? 8.086 12.837 6.790 1.00 98.12 129 GLN A C 1
ATOM 1040 O O . GLN A 1 129 ? 8.250 13.213 7.948 1.00 98.12 129 GLN A O 1
ATOM 1045 N N . LEU A 1 130 ? 7.130 11.963 6.453 1.00 98.44 130 LEU A N 1
ATOM 1046 C CA . LEU A 1 130 ? 6.240 11.355 7.441 1.00 98.44 130 LEU A CA 1
ATOM 1047 C C . LEU A 1 130 ? 7.020 10.546 8.482 1.00 98.44 130 LEU A C 1
ATOM 1049 O O . LEU A 1 130 ? 6.765 10.675 9.677 1.00 98.44 130 LEU A O 1
ATOM 1053 N N . PHE A 1 131 ? 7.960 9.708 8.045 1.00 98.19 131 PHE A N 1
ATOM 1054 C CA . PHE A 1 131 ? 8.761 8.909 8.968 1.00 98.19 131 PHE A CA 1
ATOM 1055 C C . PHE A 1 131 ? 9.624 9.775 9.885 1.00 98.19 131 PHE A C 1
ATOM 1057 O O . PHE A 1 131 ? 9.646 9.516 11.086 1.00 98.19 131 PHE A O 1
ATOM 1064 N N . ASN A 1 132 ? 10.269 10.814 9.349 1.00 98.19 132 ASN A N 1
ATOM 1065 C CA . ASN A 1 132 ? 11.018 11.784 10.150 1.00 98.19 132 ASN A CA 1
ATOM 1066 C C . ASN A 1 132 ? 10.112 12.478 11.170 1.00 98.19 132 ASN A C 1
ATOM 1068 O O . ASN A 1 132 ? 10.412 12.460 12.359 1.00 98.19 132 ASN A O 1
ATOM 1072 N N . TRP A 1 133 ? 8.952 12.977 10.731 1.00 98.44 133 TRP A N 1
ATOM 1073 C CA . TRP A 1 133 ? 7.988 13.618 11.620 1.00 98.44 133 TRP A CA 1
ATOM 1074 C C . TRP A 1 133 ? 7.584 12.694 12.773 1.00 98.44 133 TRP A C 1
ATOM 1076 O O . TRP A 1 133 ? 7.678 13.106 13.923 1.00 98.44 133 TRP A O 1
ATOM 1086 N N . ILE A 1 134 ? 7.202 11.438 12.497 1.00 98.31 134 ILE A N 1
ATOM 1087 C CA . ILE A 1 134 ? 6.806 10.464 13.534 1.00 98.31 134 ILE A CA 1
ATOM 1088 C C . ILE A 1 134 ? 7.962 10.188 14.501 1.00 98.31 134 ILE A C 1
ATOM 1090 O O . ILE A 1 134 ? 7.763 10.143 15.718 1.00 98.31 134 ILE A O 1
ATOM 1094 N N . HIS A 1 135 ? 9.157 9.967 13.954 1.00 97.81 135 HIS A N 1
ATOM 1095 C CA . HIS A 1 135 ? 10.331 9.590 14.728 1.00 97.81 135 HIS A CA 1
ATOM 1096 C C . HIS A 1 135 ? 10.757 10.695 15.696 1.00 97.81 135 HIS A C 1
ATOM 1098 O O . HIS A 1 135 ? 11.088 10.402 16.848 1.00 97.81 135 HIS A O 1
ATOM 1104 N N . ASP A 1 136 ? 10.659 11.949 15.260 1.00 97.56 136 ASP A N 1
ATOM 1105 C CA . ASP A 1 136 ? 11.116 13.122 16.004 1.00 97.56 136 ASP A CA 1
ATOM 1106 C C . ASP A 1 136 ? 10.077 13.656 17.007 1.00 97.56 136 ASP A C 1
ATOM 1108 O O . ASP A 1 136 ? 10.390 14.553 17.790 1.00 97.56 136 ASP A O 1
ATOM 1112 N N . GLN A 1 137 ? 8.858 13.095 17.041 1.00 97.69 137 GLN A N 1
ATOM 1113 C CA . GLN A 1 137 ? 7.845 13.486 18.028 1.00 97.69 137 GLN A CA 1
ATOM 1114 C C . GLN A 1 137 ? 8.311 13.240 19.467 1.00 97.69 137 GLN A C 1
ATOM 1116 O O . GLN A 1 137 ? 9.014 12.264 19.764 1.00 97.69 137 GLN A O 1
ATOM 1121 N N . ASP A 1 138 ? 7.839 14.086 20.381 1.00 96.75 138 ASP A N 1
ATOM 1122 C CA . ASP A 1 138 ? 8.044 13.890 21.811 1.00 96.75 138 ASP A CA 1
ATOM 1123 C C . ASP A 1 138 ? 7.277 12.670 22.361 1.00 96.75 138 ASP A C 1
ATOM 1125 O O . ASP A 1 138 ? 6.388 12.087 21.724 1.00 96.75 138 ASP A O 1
ATOM 1129 N N . ASP A 1 139 ? 7.649 12.260 23.574 1.00 96.81 139 ASP A N 1
ATOM 1130 C CA . ASP A 1 139 ? 7.070 11.091 24.234 1.00 96.81 139 ASP A CA 1
ATOM 1131 C C . ASP A 1 139 ? 5.571 11.245 24.527 1.00 96.81 139 ASP A C 1
ATOM 1133 O O . ASP A 1 139 ? 4.855 10.243 24.559 1.00 96.81 139 ASP A O 1
ATOM 1137 N N . GLU A 1 140 ? 5.071 12.462 24.749 1.00 97.69 140 GLU A N 1
ATOM 1138 C CA . GLU A 1 140 ? 3.667 12.692 25.101 1.00 97.69 140 GLU A CA 1
ATOM 1139 C C . GLU A 1 140 ? 2.758 12.566 23.871 1.00 97.69 140 GLU A C 1
ATOM 1141 O O . GLU A 1 140 ? 1.719 11.897 23.934 1.00 97.69 140 GLU A O 1
ATOM 1146 N N . ILE A 1 141 ? 3.182 13.091 22.719 1.00 97.69 141 ILE A N 1
ATOM 1147 C CA . ILE A 1 141 ? 2.512 12.883 21.430 1.00 97.69 141 ILE A CA 1
ATOM 1148 C C . ILE A 1 141 ? 2.553 11.399 21.059 1.00 97.69 141 ILE A C 1
ATOM 1150 O O . ILE A 1 141 ? 1.516 10.814 20.731 1.00 97.69 141 ILE A O 1
ATOM 1154 N N . LYS A 1 142 ? 3.715 10.742 21.186 1.00 98.00 142 LYS A N 1
ATOM 1155 C CA . LYS A 1 142 ? 3.854 9.299 20.919 1.00 98.00 142 LYS A CA 1
ATOM 1156 C C . LYS A 1 142 ? 2.926 8.457 21.795 1.00 98.00 142 LYS A C 1
ATOM 1158 O O . LYS A 1 142 ? 2.253 7.556 21.287 1.00 98.00 142 LYS A O 1
ATOM 1163 N N . LYS A 1 143 ? 2.837 8.751 23.097 1.00 98.31 143 LYS A N 1
ATOM 1164 C CA . LYS A 1 143 ? 1.904 8.073 24.017 1.00 98.31 143 LYS A CA 1
ATOM 1165 C C . LYS A 1 143 ? 0.447 8.334 23.647 1.00 98.31 143 LYS A C 1
ATOM 1167 O O . LYS A 1 143 ? -0.348 7.400 23.706 1.00 98.31 143 LYS A O 1
ATOM 1172 N N . SER A 1 144 ? 0.106 9.552 23.232 1.00 98.50 144 SER A N 1
ATOM 1173 C CA . SER A 1 144 ? -1.256 9.914 22.818 1.00 98.50 144 SER A CA 1
ATOM 1174 C C . SER A 1 144 ? -1.683 9.153 21.561 1.00 98.50 144 SER A C 1
ATOM 1176 O O . SER A 1 144 ? -2.726 8.496 21.557 1.00 98.50 144 SER A O 1
ATOM 1178 N N . ILE A 1 145 ? -0.831 9.131 20.531 1.00 98.44 145 ILE A N 1
ATOM 1179 C CA . ILE A 1 145 ? -1.050 8.338 19.312 1.00 98.44 145 ILE A CA 1
ATOM 1180 C C . ILE A 1 145 ? -1.163 6.846 19.653 1.00 98.44 145 ILE A C 1
ATOM 1182 O O . ILE A 1 145 ? -2.073 6.168 19.175 1.00 98.44 145 ILE A O 1
ATOM 1186 N N . SER A 1 146 ? -0.279 6.329 20.511 1.00 98.00 146 SER A N 1
ATOM 1187 C CA . SER A 1 146 ? -0.314 4.933 20.960 1.00 98.00 146 SER A CA 1
ATOM 1188 C C . SER A 1 146 ? -1.632 4.591 21.663 1.00 98.00 146 SER A C 1
ATOM 1190 O O . SER A 1 146 ? -2.289 3.610 21.307 1.00 98.00 146 SER A O 1
ATOM 1192 N N . ALA A 1 147 ? -2.076 5.430 22.603 1.00 98.38 147 ALA A N 1
ATOM 1193 C CA . ALA A 1 147 ? -3.338 5.240 23.310 1.00 98.38 147 ALA A CA 1
ATOM 1194 C C . ALA A 1 147 ? -4.529 5.182 22.341 1.00 98.38 147 ALA A C 1
ATOM 1196 O O . ALA A 1 147 ? -5.403 4.329 22.500 1.00 98.38 147 ALA A O 1
ATOM 1197 N N . ILE A 1 148 ? -4.533 6.025 21.303 1.00 98.44 148 ILE A N 1
ATOM 1198 C CA . ILE A 1 148 ? -5.552 6.007 20.247 1.00 98.44 148 ILE A CA 1
ATOM 1199 C C . ILE A 1 148 ? -5.479 4.711 19.430 1.00 98.44 148 ILE A C 1
ATOM 1201 O O . ILE A 1 148 ? -6.495 4.036 19.272 1.00 98.44 148 ILE A O 1
ATOM 1205 N N . ILE A 1 149 ? -4.295 4.335 18.932 1.00 97.19 149 ILE A N 1
ATOM 1206 C CA . ILE A 1 149 ? -4.109 3.164 18.060 1.00 97.19 149 ILE A CA 1
ATOM 1207 C C . ILE A 1 149 ? -4.475 1.859 18.767 1.00 97.19 149 ILE A C 1
ATOM 1209 O O . ILE A 1 149 ? -5.090 0.995 18.145 1.00 97.19 149 ILE A O 1
ATOM 1213 N N . PHE A 1 150 ? -4.131 1.702 20.046 1.00 96.69 150 PHE A N 1
ATOM 1214 C CA . PHE A 1 150 ? -4.385 0.470 20.799 1.00 96.69 150 PHE A CA 1
ATOM 1215 C C . PHE A 1 150 ? -5.756 0.435 21.490 1.00 96.69 150 PHE A C 1
ATOM 1217 O O . PHE A 1 150 ? -6.163 -0.621 21.982 1.00 96.69 150 PHE A O 1
ATOM 1224 N N . SER A 1 151 ? -6.499 1.546 21.498 1.00 97.06 151 SER A N 1
ATOM 1225 C CA . SER A 1 151 ? -7.812 1.618 22.141 1.00 97.06 151 SER A CA 1
ATOM 1226 C C . SER A 1 151 ? -8.776 0.562 21.594 1.00 97.06 151 SER A C 1
ATOM 1228 O O . SER A 1 151 ? -8.923 0.383 20.384 1.00 97.06 151 SER A O 1
ATOM 1230 N N . GLY A 1 152 ? -9.433 -0.171 22.497 1.00 93.12 152 GLY A N 1
ATOM 1231 C CA . GLY A 1 152 ? -10.455 -1.167 22.164 1.00 93.12 152 GLY A CA 1
ATOM 1232 C C . GLY A 1 152 ? -9.947 -2.465 21.523 1.00 93.12 152 GLY A C 1
ATOM 1233 O O . GLY A 1 152 ? -10.761 -3.353 21.250 1.00 93.12 152 GLY A O 1
ATOM 1234 N N . HIS A 1 153 ? -8.639 -2.610 21.290 1.00 92.00 153 HIS A N 1
ATOM 1235 C CA . HIS A 1 153 ? -8.060 -3.865 20.823 1.00 92.00 153 HIS A CA 1
ATOM 1236 C C . HIS A 1 153 ? -7.913 -4.869 21.973 1.00 92.00 153 HIS A C 1
ATOM 1238 O O . HIS A 1 153 ? -7.537 -4.528 23.090 1.00 92.00 153 HIS A O 1
ATOM 1244 N N . THR A 1 154 ? -8.245 -6.129 21.701 1.00 87.25 154 THR A N 1
ATOM 1245 C CA . THR A 1 154 ? -8.209 -7.233 22.675 1.00 87.25 154 THR A CA 1
ATOM 1246 C C . THR A 1 154 ? -7.828 -8.533 21.969 1.00 87.25 154 THR A C 1
ATOM 1248 O O . THR A 1 154 ? -7.727 -8.569 20.744 1.00 87.25 154 THR A O 1
ATOM 1251 N N . ASN A 1 155 ? -7.726 -9.640 22.708 1.00 80.44 155 ASN A N 1
ATOM 1252 C CA . ASN A 1 155 ? -7.521 -10.979 22.133 1.00 80.44 155 ASN A CA 1
ATOM 1253 C C . ASN A 1 155 ? -8.621 -11.409 21.137 1.00 80.44 155 ASN A C 1
ATOM 1255 O O . ASN A 1 155 ? -8.419 -12.351 20.375 1.00 80.44 155 ASN A O 1
ATOM 1259 N N . TYR A 1 156 ? -9.780 -10.741 21.150 1.00 77.19 156 TYR A N 1
ATOM 1260 C CA . TYR A 1 156 ? -10.908 -10.998 20.244 1.00 77.19 156 TYR A CA 1
ATOM 1261 C C . TYR A 1 156 ? -11.105 -9.885 19.208 1.00 77.19 156 TYR A C 1
ATOM 1263 O O . TYR A 1 156 ? -11.868 -10.045 18.261 1.00 77.19 156 TYR A O 1
ATOM 1271 N N . CYS A 1 157 ? -10.417 -8.758 19.384 1.00 82.12 157 CYS A N 1
ATOM 1272 C CA . CYS A 1 157 ? -10.398 -7.629 18.467 1.00 82.12 157 CYS A CA 1
ATOM 1273 C C . CYS A 1 157 ? -8.937 -7.257 18.211 1.00 82.12 157 CYS A C 1
ATOM 1275 O O . CYS A 1 157 ? -8.448 -6.232 18.687 1.00 82.12 157 CYS A O 1
ATOM 1277 N N . GLU A 1 158 ? -8.232 -8.136 17.503 1.00 85.50 158 GLU A N 1
ATOM 1278 C CA . GLU A 1 158 ? -6.810 -7.973 17.201 1.00 85.50 158 GLU A CA 1
ATOM 1279 C C . GLU A 1 158 ? -6.557 -6.699 16.374 1.00 85.50 158 GLU A C 1
ATOM 1281 O O . GLU A 1 158 ? -7.472 -6.136 15.755 1.00 85.50 158 GLU A O 1
ATOM 1286 N N . LEU A 1 159 ? -5.303 -6.240 16.364 1.00 89.25 159 LEU A N 1
ATOM 1287 C CA . LEU A 1 159 ? -4.873 -5.186 15.450 1.00 89.25 159 LEU A CA 1
ATOM 1288 C C . LEU A 1 159 ? -5.124 -5.606 13.989 1.00 89.25 159 LEU A C 1
ATOM 1290 O O . LEU A 1 159 ? -5.049 -6.796 13.657 1.00 89.25 159 LEU A O 1
ATOM 1294 N N . PRO A 1 160 ? -5.395 -4.649 13.085 1.00 86.94 160 PRO A N 1
ATOM 1295 C CA . PRO A 1 160 ? -5.531 -4.938 11.664 1.00 86.94 160 PRO A CA 1
ATOM 1296 C C . PRO A 1 160 ? -4.283 -5.606 11.081 1.00 86.94 160 PRO A C 1
ATOM 1298 O O . PRO A 1 160 ? -3.171 -5.442 11.578 1.00 86.94 160 PRO A O 1
ATOM 1301 N N . GLY A 1 161 ? -4.444 -6.316 9.961 1.00 85.06 161 GLY A N 1
ATOM 1302 C CA . GLY A 1 161 ? -3.336 -7.032 9.317 1.00 85.06 161 GLY A CA 1
ATOM 1303 C C . GLY A 1 161 ? -2.163 -6.140 8.892 1.00 85.06 161 GLY A C 1
ATOM 1304 O O . GLY A 1 161 ? -1.031 -6.619 8.864 1.00 85.06 161 GLY A O 1
ATOM 1305 N N . PHE A 1 162 ? -2.416 -4.855 8.616 1.00 88.50 162 PHE A N 1
ATOM 1306 C CA . PHE A 1 162 ? -1.370 -3.872 8.323 1.00 88.50 162 PHE A CA 1
ATOM 1307 C C . PHE A 1 162 ? -0.539 -3.479 9.553 1.00 88.50 162 PHE A C 1
ATOM 1309 O O . PHE A 1 162 ? 0.535 -2.918 9.399 1.00 88.50 162 PHE A O 1
ATOM 1316 N N . GLY A 1 163 ? -0.983 -3.818 10.768 1.00 90.00 163 GLY A N 1
ATOM 1317 C CA . GLY A 1 163 ? -0.195 -3.635 11.986 1.00 90.00 163 GLY A CA 1
ATOM 1318 C C . GLY A 1 163 ? 0.923 -4.666 12.173 1.00 90.00 163 GLY A C 1
ATOM 1319 O O . GLY A 1 163 ? 1.626 -4.642 13.177 1.00 90.00 163 GLY A O 1
ATOM 1320 N N . ARG A 1 164 ? 1.102 -5.593 11.222 1.00 90.69 164 ARG A N 1
ATOM 1321 C CA . ARG A 1 164 ? 2.215 -6.551 11.203 1.00 90.69 164 ARG A CA 1
ATOM 1322 C C . ARG A 1 164 ? 3.463 -5.896 10.619 1.00 90.69 164 ARG A C 1
ATOM 1324 O O . ARG A 1 164 ? 3.770 -6.087 9.444 1.00 90.69 164 ARG A O 1
ATOM 1331 N N . THR A 1 165 ? 4.171 -5.142 11.446 1.00 94.31 165 THR A N 1
ATOM 1332 C CA . THR A 1 165 ? 5.385 -4.408 11.072 1.00 94.31 165 THR A CA 1
ATOM 1333 C C . THR A 1 165 ? 6.650 -5.134 11.524 1.00 94.31 165 THR A C 1
ATOM 1335 O O . THR A 1 165 ? 6.665 -5.755 12.584 1.00 94.31 165 THR A O 1
ATOM 1338 N N . THR A 1 166 ? 7.733 -5.023 10.754 1.00 92.94 166 THR A N 1
ATOM 1339 C CA . THR A 1 166 ? 9.068 -5.522 11.130 1.00 92.94 166 THR A CA 1
ATOM 1340 C C . THR A 1 166 ? 10.142 -4.511 10.739 1.00 92.94 166 THR A C 1
ATOM 1342 O O . THR A 1 166 ? 9.922 -3.667 9.868 1.00 92.94 166 THR A O 1
ATOM 1345 N N . ARG A 1 167 ? 11.334 -4.605 11.337 1.00 91.19 167 ARG A N 1
ATOM 1346 C CA . ARG A 1 167 ? 12.475 -3.766 10.949 1.00 91.19 167 ARG A CA 1
ATOM 1347 C C . ARG A 1 167 ? 12.869 -3.921 9.477 1.00 91.19 167 ARG A C 1
ATOM 1349 O O . ARG A 1 167 ? 13.123 -2.932 8.798 1.00 91.19 167 ARG A O 1
ATOM 1356 N N . MET A 1 168 ? 12.882 -5.150 8.960 1.00 94.25 168 MET A N 1
ATOM 1357 C CA . MET A 1 168 ? 13.204 -5.425 7.559 1.00 94.25 168 MET A CA 1
ATOM 1358 C C . MET A 1 168 ? 11.964 -5.210 6.679 1.00 94.25 168 MET A C 1
ATOM 1360 O O . MET A 1 168 ? 11.199 -6.139 6.407 1.00 94.25 168 MET A O 1
ATOM 1364 N N . THR A 1 169 ? 11.768 -3.959 6.257 1.00 96.06 169 THR A N 1
ATOM 1365 C CA . THR A 1 169 ? 10.630 -3.550 5.426 1.00 96.06 169 THR A CA 1
ATOM 1366 C C . THR A 1 169 ? 11.077 -3.041 4.065 1.00 96.06 169 THR A C 1
ATOM 1368 O O . THR A 1 169 ? 11.775 -2.031 3.975 1.00 96.06 169 THR A O 1
ATOM 1371 N N . LEU A 1 170 ? 10.597 -3.703 3.014 1.00 96.75 170 LEU A N 1
ATOM 1372 C CA . LEU A 1 170 ? 10.690 -3.232 1.636 1.00 96.75 170 LEU A CA 1
ATOM 1373 C C . LEU A 1 170 ? 9.509 -2.320 1.315 1.00 96.75 170 LEU A C 1
ATOM 1375 O O . LEU A 1 170 ? 8.370 -2.658 1.629 1.00 96.75 170 LEU A O 1
ATOM 1379 N N . VAL A 1 171 ? 9.768 -1.221 0.617 1.00 97.00 171 VAL A N 1
ATOM 1380 C CA . VAL A 1 171 ? 8.749 -0.422 -0.066 1.00 97.00 171 VAL A CA 1
ATOM 1381 C C . VAL A 1 171 ? 8.932 -0.620 -1.559 1.00 97.00 171 VAL A C 1
ATOM 1383 O O . VAL A 1 171 ? 9.952 -0.225 -2.126 1.00 97.00 171 VAL A O 1
ATOM 1386 N N . ILE A 1 172 ? 7.944 -1.257 -2.182 1.00 96.81 172 ILE A N 1
ATOM 1387 C CA . ILE A 1 172 ? 7.895 -1.478 -3.622 1.00 96.81 172 ILE A CA 1
ATOM 1388 C C . ILE A 1 172 ? 6.905 -0.480 -4.217 1.00 96.81 172 ILE A C 1
ATOM 1390 O O . ILE A 1 172 ? 5.693 -0.627 -4.067 1.00 96.81 172 ILE A O 1
ATOM 1394 N N . GLU A 1 173 ? 7.436 0.533 -4.888 1.00 96.00 173 GLU A N 1
ATOM 1395 C CA . GLU A 1 173 ? 6.691 1.551 -5.622 1.00 96.00 173 GLU A CA 1
ATOM 1396 C C . GLU A 1 173 ? 6.512 1.028 -7.052 1.00 96.00 173 GLU A C 1
ATOM 1398 O O . GLU A 1 173 ? 7.451 0.992 -7.848 1.00 96.00 173 GLU A O 1
ATOM 1403 N N . SER A 1 174 ? 5.323 0.516 -7.361 1.00 95.62 174 SER A N 1
ATOM 1404 C CA . SER A 1 174 ? 5.054 -0.179 -8.625 1.00 95.62 174 SER A CA 1
ATOM 1405 C C . SER A 1 174 ? 3.592 0.000 -9.022 1.00 95.62 174 SER A C 1
ATOM 1407 O O . SER A 1 174 ? 2.887 0.824 -8.443 1.00 95.62 174 SER A O 1
ATOM 1409 N N . PHE A 1 175 ? 3.124 -0.719 -10.038 1.00 95.25 175 PHE A N 1
ATOM 1410 C CA . PHE A 1 175 ? 1.775 -0.559 -10.557 1.00 95.25 175 PHE A CA 1
ATOM 1411 C C . PHE A 1 175 ? 0.858 -1.674 -10.056 1.00 95.25 175 PHE A C 1
ATOM 1413 O O . PHE A 1 175 ? 1.303 -2.780 -9.737 1.00 95.25 175 PHE A O 1
ATOM 1420 N N . LEU A 1 176 ? -0.442 -1.384 -9.955 1.00 93.88 176 LEU A N 1
ATOM 1421 C CA . LEU A 1 176 ? -1.456 -2.319 -9.446 1.00 93.88 176 LEU A CA 1
ATOM 1422 C C . LEU A 1 176 ? -1.363 -3.720 -10.082 1.00 93.88 176 LEU A C 1
ATOM 1424 O O . LEU A 1 176 ? -1.573 -4.724 -9.394 1.00 93.88 176 LEU A O 1
ATOM 1428 N N . GLY A 1 177 ? -1.028 -3.794 -11.374 1.00 91.75 177 GLY A N 1
ATOM 1429 C CA . GLY A 1 177 ? -0.822 -5.043 -12.105 1.00 91.75 177 GLY A CA 1
ATOM 1430 C C . GLY A 1 177 ? 0.255 -5.935 -11.481 1.00 91.75 177 GLY A C 1
ATOM 1431 O O . GLY A 1 177 ? -0.030 -7.081 -11.126 1.00 91.75 177 GLY A O 1
ATOM 1432 N N . GLU A 1 178 ? 1.468 -5.412 -11.306 1.00 91.06 178 GLU A N 1
ATOM 1433 C CA . GLU A 1 178 ? 2.601 -6.125 -10.708 1.00 91.06 178 GLU A CA 1
ATOM 1434 C C . GLU A 1 178 ? 2.405 -6.371 -9.212 1.00 91.06 178 GLU A C 1
ATOM 1436 O O . GLU A 1 178 ? 2.714 -7.454 -8.701 1.00 91.06 178 GLU A O 1
ATOM 1441 N N . LEU A 1 179 ? 1.856 -5.386 -8.498 1.00 91.25 179 LEU A N 1
ATOM 1442 C CA . LEU A 1 179 ? 1.625 -5.497 -7.062 1.00 91.25 179 LEU A CA 1
ATOM 1443 C C . LEU A 1 179 ? 0.622 -6.600 -6.725 1.00 91.25 179 LEU A C 1
ATOM 1445 O O . LEU A 1 179 ? 0.750 -7.237 -5.679 1.00 91.25 179 LEU A O 1
ATOM 1449 N N . ARG A 1 180 ? -0.332 -6.903 -7.613 1.00 88.31 180 ARG A N 1
ATOM 1450 C CA . ARG A 1 180 ? -1.233 -8.055 -7.452 1.00 88.31 180 ARG A CA 1
ATOM 1451 C C . ARG A 1 180 ? -0.465 -9.373 -7.358 1.00 88.31 180 ARG A C 1
ATOM 1453 O O . ARG A 1 180 ? -0.857 -10.252 -6.588 1.00 88.31 180 ARG A O 1
ATOM 1460 N N . ASP A 1 181 ? 0.626 -9.514 -8.105 1.00 85.94 181 ASP A N 1
ATOM 1461 C CA . ASP A 1 181 ? 1.467 -10.709 -8.063 1.00 85.94 181 ASP A CA 1
ATOM 1462 C C . ASP A 1 181 ? 2.429 -10.710 -6.869 1.00 85.94 181 ASP A C 1
ATOM 1464 O O . ASP A 1 181 ? 2.657 -11.771 -6.277 1.00 85.94 181 ASP A O 1
ATOM 1468 N N . LEU A 1 182 ? 2.913 -9.543 -6.425 1.00 86.19 182 LEU A N 1
ATOM 1469 C CA . LEU A 1 182 ? 3.648 -9.409 -5.153 1.00 86.19 182 LEU A CA 1
ATOM 1470 C C . LEU A 1 182 ? 2.766 -9.739 -3.947 1.00 86.19 182 LEU A C 1
ATOM 1472 O O . LEU A 1 182 ? 3.191 -10.438 -3.027 1.00 86.19 182 LEU A O 1
ATOM 1476 N N . ASN A 1 183 ? 1.493 -9.359 -4.000 1.00 84.50 183 ASN A N 1
ATOM 1477 C CA . ASN A 1 183 ? 0.517 -9.629 -2.952 1.00 84.50 183 ASN A CA 1
ATOM 1478 C C . ASN A 1 183 ? 0.230 -11.135 -2.755 1.00 84.50 183 ASN A C 1
ATOM 1480 O O . ASN A 1 183 ? -0.446 -11.526 -1.802 1.00 84.50 183 ASN A O 1
ATOM 1484 N N . ARG A 1 184 ? 0.749 -12.018 -3.621 1.00 83.38 184 ARG A N 1
ATOM 1485 C CA . ARG A 1 184 ? 0.663 -13.479 -3.449 1.00 83.38 184 ARG A CA 1
ATOM 1486 C C . ARG A 1 184 ? 1.633 -14.021 -2.389 1.00 83.38 184 ARG A C 1
ATOM 1488 O O . ARG A 1 184 ? 1.475 -15.172 -1.980 1.00 83.38 184 ARG A O 1
ATOM 1495 N N . HIS A 1 185 ? 2.588 -13.222 -1.906 1.00 86.75 185 HIS A N 1
ATOM 1496 C CA . HIS A 1 185 ? 3.550 -13.594 -0.857 1.00 86.75 185 HIS A CA 1
ATOM 1497 C C . HIS A 1 185 ? 2.968 -13.416 0.545 1.00 86.75 185 HIS A C 1
ATOM 1499 O O . HIS A 1 185 ? 3.314 -12.510 1.293 1.00 86.75 185 HIS A O 1
ATOM 1505 N N . ARG A 1 186 ? 2.047 -14.313 0.901 1.00 81.81 186 ARG A N 1
ATOM 1506 C CA . ARG A 1 186 ? 1.188 -14.206 2.096 1.00 81.81 186 ARG A CA 1
ATOM 1507 C C . ARG A 1 186 ? 1.920 -14.251 3.439 1.00 81.81 186 ARG A C 1
ATOM 1509 O O . ARG A 1 186 ? 1.337 -13.827 4.429 1.00 81.81 186 ARG A O 1
ATOM 1516 N N . ALA A 1 187 ? 3.142 -14.785 3.468 1.00 85.88 187 ALA A N 1
ATOM 1517 C CA . ALA A 1 187 ? 3.960 -14.859 4.678 1.00 85.88 187 ALA A CA 1
ATOM 1518 C C . ALA A 1 187 ? 4.473 -13.483 5.134 1.00 85.88 187 ALA A C 1
ATOM 1520 O O . ALA A 1 187 ? 4.847 -13.332 6.290 1.00 85.88 187 ALA A O 1
ATOM 1521 N N . TRP A 1 188 ? 4.454 -12.488 4.244 1.00 90.50 188 TRP A N 1
ATOM 1522 C CA . TRP A 1 188 ? 4.844 -11.122 4.562 1.00 90.50 188 TRP A CA 1
ATOM 1523 C C . TRP A 1 188 ? 3.685 -10.353 5.203 1.00 90.50 188 TRP A C 1
ATOM 1525 O O . TRP A 1 188 ? 2.530 -10.439 4.751 1.00 90.50 188 TRP A O 1
ATOM 1535 N N . GLY A 1 189 ? 4.011 -9.546 6.215 1.00 91.06 189 GLY A N 1
ATOM 1536 C CA . GLY A 1 189 ? 3.180 -8.411 6.601 1.00 91.06 189 GLY A CA 1
ATOM 1537 C C . GLY A 1 189 ? 3.084 -7.460 5.413 1.00 91.06 189 GLY A C 1
ATOM 1538 O O . GLY A 1 189 ? 4.069 -7.242 4.708 1.00 91.06 189 GLY A O 1
ATOM 1539 N N . ARG A 1 190 ? 1.881 -6.968 5.121 1.00 91.56 190 ARG A N 1
ATOM 1540 C CA . ARG A 1 190 ? 1.617 -6.181 3.915 1.00 91.56 190 ARG A CA 1
ATOM 1541 C C . ARG A 1 190 ? 0.796 -4.962 4.263 1.00 91.56 190 ARG A C 1
ATOM 1543 O O . ARG A 1 190 ? -0.233 -5.090 4.927 1.00 91.56 190 ARG A O 1
ATOM 1550 N N . PHE A 1 191 ? 1.219 -3.827 3.738 1.00 93.62 191 PHE A N 1
ATOM 1551 C CA . PHE A 1 191 ? 0.466 -2.591 3.804 1.00 93.62 191 PHE A CA 1
ATOM 1552 C C . PHE A 1 191 ? 0.440 -1.921 2.430 1.00 93.62 191 PHE A C 1
ATOM 1554 O O . PHE A 1 191 ? 1.439 -1.888 1.715 1.00 93.62 191 PHE A O 1
ATOM 1561 N N . PHE A 1 192 ? -0.740 -1.428 2.068 1.00 91.12 192 PHE A N 1
ATOM 1562 C CA . PHE A 1 192 ? -0.971 -0.580 0.909 1.00 91.12 192 PHE A CA 1
ATOM 1563 C C . PHE A 1 192 ? -1.565 0.723 1.450 1.00 91.12 192 PHE A C 1
ATOM 1565 O O . PHE A 1 192 ? -2.539 0.631 2.203 1.00 91.12 192 PHE A O 1
ATOM 1572 N N . PRO A 1 193 ? -1.065 1.909 1.059 1.00 89.31 193 PRO A N 1
ATOM 1573 C CA . PRO A 1 193 ? -1.640 3.198 1.439 1.00 89.31 193 PRO A CA 1
ATOM 1574 C C . PRO A 1 193 ? -2.901 3.483 0.607 1.00 89.31 193 PRO A C 1
ATOM 1576 O O . PRO A 1 193 ? -3.051 4.519 -0.029 1.00 89.31 193 PRO A O 1
ATOM 1579 N N . LEU A 1 194 ? -3.798 2.501 0.557 1.00 87.06 194 LEU A N 1
ATOM 1580 C CA . LEU A 1 194 ? -5.150 2.621 0.049 1.00 87.06 194 LEU A CA 1
ATOM 1581 C C . LEU A 1 194 ? -6.067 2.364 1.246 1.00 87.06 194 LEU A C 1
ATOM 1583 O O . LEU A 1 194 ? -5.948 1.296 1.856 1.00 87.06 194 LEU A O 1
ATOM 1587 N N . PRO A 1 195 ? -6.975 3.290 1.594 1.00 78.19 195 PRO A N 1
ATOM 1588 C CA . PRO A 1 195 ? -7.862 3.161 2.748 1.00 78.19 195 PRO A CA 1
ATOM 1589 C C . PRO A 1 195 ? -8.974 2.140 2.514 1.00 78.19 195 PRO A C 1
ATOM 1591 O O . PRO A 1 195 ? -10.157 2.446 2.433 1.00 78.19 195 PRO A O 1
ATOM 1594 N N . LEU A 1 196 ? -8.570 0.876 2.426 1.00 73.19 196 LEU A N 1
ATOM 1595 C CA . LEU A 1 196 ? -9.426 -0.298 2.301 1.00 73.19 196 LEU A CA 1
ATOM 1596 C C . LEU A 1 196 ? -9.850 -0.812 3.684 1.00 73.19 196 LEU A C 1
ATOM 1598 O O . LEU A 1 196 ? -9.908 -2.020 3.920 1.00 73.19 196 LEU A O 1
ATOM 1602 N N . VAL A 1 197 ? -10.105 0.101 4.623 1.00 73.38 197 VAL A N 1
ATOM 1603 C CA . VAL A 1 197 ? -10.635 -0.249 5.942 1.00 73.38 197 VAL A CA 1
ATOM 1604 C C . VAL A 1 197 ? -12.156 -0.192 5.864 1.00 73.38 197 VAL A C 1
ATOM 1606 O O . VAL A 1 197 ? -12.744 0.833 5.528 1.00 73.38 197 VAL A O 1
ATOM 1609 N N . PHE A 1 198 ? -12.807 -1.328 6.116 1.00 67.81 198 PHE A N 1
ATOM 1610 C CA . PHE A 1 198 ? -14.259 -1.441 6.015 1.00 67.81 198 PHE A CA 1
ATOM 1611 C C . PHE A 1 198 ? -14.958 -0.485 6.982 1.00 67.81 198 PHE A C 1
ATOM 1613 O O . PHE A 1 198 ? -14.835 -0.652 8.189 1.00 67.81 198 PHE A O 1
ATOM 1620 N N . GLY A 1 199 ? -15.753 0.446 6.454 1.00 64.81 199 GLY A N 1
ATOM 1621 C CA . GLY A 1 199 ? -16.632 1.317 7.245 1.00 64.81 199 GLY A CA 1
ATOM 1622 C C . GLY A 1 199 ? -16.200 2.780 7.302 1.00 64.81 199 GLY A C 1
ATOM 1623 O O . GLY A 1 199 ? -17.018 3.602 7.703 1.00 64.81 199 GLY A O 1
ATOM 1624 N N . GLU A 1 200 ? -14.994 3.116 6.838 1.00 73.69 200 GLU A N 1
ATOM 1625 C CA . GLU A 1 200 ? -14.589 4.508 6.620 1.00 73.69 200 GLU A CA 1
ATOM 1626 C C . GLU A 1 200 ? -14.922 4.952 5.196 1.00 73.69 200 GLU A C 1
ATOM 1628 O O . GLU A 1 200 ? -14.682 4.226 4.229 1.00 73.69 200 GLU A O 1
ATOM 1633 N N . ARG A 1 201 ? -15.506 6.147 5.066 1.00 80.38 201 ARG A N 1
ATOM 1634 C CA . ARG A 1 201 ? -15.839 6.728 3.762 1.00 80.38 201 ARG A CA 1
ATOM 1635 C C . ARG A 1 201 ? -14.616 7.421 3.183 1.00 80.38 201 ARG A C 1
ATOM 1637 O O . ARG A 1 201 ? -13.957 8.204 3.863 1.00 80.38 201 ARG A O 1
ATOM 1644 N N . LEU A 1 202 ? -14.368 7.197 1.900 1.00 87.56 202 LEU A N 1
ATOM 1645 C CA . LEU A 1 202 ? -13.332 7.901 1.162 1.00 87.56 202 LEU A CA 1
ATOM 1646 C C . LEU A 1 202 ? -13.836 9.277 0.726 1.00 87.56 202 LEU A C 1
ATOM 1648 O O . LEU A 1 202 ? -14.866 9.389 0.056 1.00 87.56 202 LEU A O 1
ATOM 1652 N N . THR A 1 203 ? -13.099 10.323 1.102 1.00 90.50 203 THR A N 1
ATOM 1653 C CA . THR A 1 203 ? -13.360 11.698 0.658 1.00 90.50 203 THR A CA 1
ATOM 1654 C C . THR A 1 203 ? -12.817 11.923 -0.751 1.00 90.50 203 THR A C 1
ATOM 1656 O O . THR A 1 203 ? -11.911 11.216 -1.207 1.00 90.50 203 THR A O 1
ATOM 1659 N N . LYS A 1 204 ? -13.322 12.958 -1.433 1.00 92.50 204 LYS A N 1
ATOM 1660 C CA . LYS A 1 204 ? -12.782 13.386 -2.730 1.00 92.50 204 LYS A CA 1
ATOM 1661 C C . LYS A 1 204 ? -11.282 13.691 -2.640 1.00 92.50 204 LYS A C 1
ATOM 1663 O O . LYS A 1 204 ? -10.517 13.193 -3.456 1.00 92.50 204 LYS A O 1
ATOM 1668 N N . SER A 1 205 ? -10.857 14.424 -1.607 1.00 92.38 205 SER A N 1
ATOM 1669 C CA . SER A 1 205 ? -9.446 14.787 -1.408 1.00 92.38 205 SER A CA 1
ATOM 1670 C C . SER A 1 205 ? -8.537 13.561 -1.269 1.00 92.38 205 SER A C 1
ATOM 1672 O O . SER A 1 205 ? -7.473 13.514 -1.883 1.00 92.38 205 SER A O 1
ATOM 1674 N N . ALA A 1 206 ? -8.956 12.533 -0.522 1.00 92.69 206 ALA A N 1
ATOM 1675 C CA . ALA A 1 206 ? -8.181 11.297 -0.410 1.00 92.69 206 ALA A CA 1
ATOM 1676 C C . ALA A 1 206 ? -8.057 10.580 -1.767 1.00 92.69 206 ALA A C 1
ATOM 1678 O O . ALA A 1 206 ? -6.987 10.078 -2.110 1.00 92.69 206 ALA A O 1
ATOM 1679 N N . ILE A 1 207 ? -9.121 10.575 -2.575 1.00 94.00 207 ILE A N 1
ATOM 1680 C CA . ILE A 1 207 ? -9.070 10.040 -3.940 1.00 94.00 207 ILE A CA 1
ATOM 1681 C C . ILE A 1 207 ? -8.160 10.868 -4.852 1.00 94.00 207 ILE A C 1
ATOM 1683 O O . ILE A 1 207 ? -7.400 10.285 -5.619 1.00 94.00 207 ILE A O 1
ATOM 1687 N N . GLU A 1 208 ? -8.202 12.196 -4.782 1.00 95.00 208 GLU A N 1
ATOM 1688 C CA . GLU A 1 208 ? -7.325 13.070 -5.572 1.00 95.00 208 GLU A CA 1
ATOM 1689 C C . GLU A 1 208 ? -5.847 12.812 -5.253 1.00 95.00 208 GLU A C 1
ATOM 1691 O O . GLU A 1 208 ? -5.035 12.714 -6.172 1.00 95.00 208 GLU A O 1
ATOM 1696 N N . GLN A 1 209 ? -5.509 12.611 -3.975 1.00 95.44 209 GLN A N 1
ATOM 1697 C CA . GLN A 1 209 ? -4.166 12.212 -3.538 1.00 95.44 209 GLN A CA 1
ATOM 1698 C C . GLN A 1 209 ? -3.742 10.860 -4.124 1.00 95.44 209 GLN A C 1
ATOM 1700 O O . GLN A 1 209 ? -2.620 10.722 -4.612 1.00 95.44 209 GLN A O 1
ATOM 1705 N N . ILE A 1 210 ? -4.642 9.868 -4.110 1.00 95.38 210 ILE A N 1
ATOM 1706 C CA . ILE A 1 210 ? -4.389 8.546 -4.700 1.00 95.38 210 ILE A CA 1
ATOM 1707 C C . ILE A 1 210 ? -4.152 8.690 -6.201 1.00 95.38 210 ILE A C 1
ATOM 1709 O O . ILE A 1 210 ? -3.117 8.261 -6.698 1.00 95.38 210 ILE A O 1
ATOM 1713 N N . VAL A 1 211 ? -5.060 9.352 -6.924 1.00 95.69 211 VAL A N 1
ATOM 1714 C CA . VAL A 1 211 ? -4.954 9.551 -8.376 1.00 95.69 211 VAL A CA 1
ATOM 1715 C C . VAL A 1 211 ? -3.658 10.276 -8.739 1.00 95.69 211 VAL A C 1
ATOM 1717 O O . VAL A 1 211 ? -2.992 9.864 -9.689 1.00 95.69 211 VAL A O 1
ATOM 1720 N N . ALA A 1 212 ? -3.255 11.291 -7.969 1.00 95.56 212 ALA A N 1
ATOM 1721 C CA . ALA A 1 212 ? -2.051 12.078 -8.226 1.00 95.56 212 ALA A CA 1
ATOM 1722 C C . ALA A 1 212 ? -0.768 11.231 -8.296 1.00 95.56 212 ALA A C 1
ATOM 1724 O O . ALA A 1 212 ? 0.127 11.581 -9.062 1.00 95.56 212 ALA A O 1
ATOM 1725 N N . ARG A 1 213 ? -0.706 10.077 -7.602 1.00 94.75 213 ARG A N 1
ATOM 1726 C CA . ARG A 1 213 ? 0.453 9.150 -7.600 1.00 94.75 213 ARG A CA 1
ATOM 1727 C C . ARG A 1 213 ? 0.902 8.723 -8.998 1.00 94.75 213 ARG A C 1
ATOM 1729 O O . ARG A 1 213 ? 2.050 8.314 -9.174 1.00 94.75 213 ARG A O 1
ATOM 1736 N N . GLY A 1 214 ? 0.017 8.832 -9.985 1.00 95.56 214 GLY A N 1
ATOM 1737 C CA . GLY A 1 214 ? 0.367 8.687 -11.385 1.00 95.56 214 GLY A CA 1
ATOM 1738 C C . GLY A 1 214 ? 0.299 7.252 -11.879 1.00 95.56 214 GLY A C 1
ATOM 1739 O O . GLY A 1 214 ? -0.418 6.397 -11.354 1.00 95.56 214 GLY A O 1
ATOM 1740 N N . PHE A 1 215 ? 1.016 6.999 -12.961 1.00 97.06 215 PHE A N 1
ATOM 1741 C CA . PHE A 1 215 ? 1.008 5.718 -13.652 1.00 97.06 215 PHE A CA 1
ATOM 1742 C C . PHE A 1 215 ? 2.386 5.411 -14.210 1.00 97.06 215 PHE A C 1
ATOM 1744 O O . PHE A 1 215 ? 3.212 6.306 -14.347 1.00 97.06 215 PHE A O 1
ATOM 1751 N N . GLY A 1 216 ? 2.628 4.180 -14.628 1.00 95.44 216 GLY A N 1
ATOM 1752 C CA . GLY A 1 216 ? 3.814 3.917 -15.428 1.00 95.44 216 GLY A CA 1
ATOM 1753 C C . GLY A 1 216 ? 3.622 2.832 -16.460 1.00 95.44 216 GLY A C 1
ATOM 1754 O O . GLY A 1 216 ? 2.501 2.453 -16.804 1.00 95.44 216 GLY A O 1
ATOM 1755 N N . LEU A 1 217 ? 4.745 2.429 -17.040 1.00 94.88 217 LEU A N 1
ATOM 1756 C CA . LEU A 1 217 ? 4.784 1.640 -18.259 1.00 94.88 217 LEU A CA 1
ATOM 1757 C C . LEU A 1 217 ? 5.509 0.311 -18.011 1.00 94.88 217 LEU A C 1
ATOM 1759 O O . LEU A 1 217 ? 6.448 0.259 -17.214 1.00 94.88 217 LEU A O 1
ATOM 1763 N N . PRO A 1 218 ? 5.113 -0.766 -18.704 1.00 92.44 218 PRO A N 1
ATOM 1764 C CA . PRO A 1 218 ? 5.901 -1.988 -18.754 1.00 92.44 218 PRO A CA 1
ATOM 1765 C C . PRO A 1 218 ? 7.334 -1.738 -19.242 1.00 92.44 218 PRO A C 1
ATOM 1767 O O . PRO A 1 218 ? 7.531 -0.984 -20.195 1.00 92.44 218 PRO A O 1
ATOM 1770 N N . LEU A 1 219 ? 8.317 -2.425 -18.652 1.00 92.94 219 LEU A N 1
ATOM 1771 C CA . LEU A 1 219 ? 9.739 -2.249 -18.969 1.00 92.94 219 LEU A CA 1
ATOM 1772 C C . LEU A 1 219 ? 10.057 -2.565 -20.432 1.00 92.94 219 LEU A C 1
ATOM 1774 O O . LEU A 1 219 ? 10.891 -1.915 -21.043 1.00 92.94 219 LEU A O 1
ATOM 1778 N N . TYR A 1 220 ? 9.355 -3.517 -21.049 1.00 90.69 220 TYR A N 1
ATOM 1779 C CA . TYR A 1 220 ? 9.557 -3.790 -22.473 1.00 90.69 220 TYR A CA 1
ATOM 1780 C C . TYR A 1 220 ? 9.147 -2.602 -23.357 1.00 90.69 220 TYR A C 1
ATOM 1782 O O . TYR A 1 220 ? 9.773 -2.388 -24.386 1.00 90.69 220 TYR A O 1
ATOM 1790 N N . LEU A 1 221 ? 8.150 -1.793 -22.966 1.00 92.75 221 LEU A N 1
ATOM 1791 C CA . LEU A 1 221 ? 7.809 -0.571 -23.707 1.00 92.75 221 LEU A CA 1
ATOM 1792 C C . LEU A 1 221 ? 8.845 0.537 -23.497 1.00 92.75 221 LEU A C 1
ATOM 1794 O O . LEU A 1 221 ? 8.978 1.406 -24.356 1.00 92.75 221 LEU A O 1
ATOM 1798 N N . THR A 1 222 ? 9.547 0.553 -22.360 1.00 89.56 222 THR A N 1
ATOM 1799 C CA . THR A 1 222 ? 10.555 1.579 -22.067 1.00 89.56 222 THR A CA 1
ATOM 1800 C C . THR A 1 222 ? 11.928 1.239 -22.625 1.00 89.56 222 THR A C 1
ATOM 1802 O O . THR A 1 222 ? 12.596 2.149 -23.115 1.00 89.56 222 THR A O 1
ATOM 1805 N N . ASP A 1 223 ? 12.316 -0.034 -22.578 1.00 90.56 223 ASP A N 1
ATOM 1806 C CA . ASP A 1 223 ? 13.701 -0.469 -22.765 1.00 90.56 223 ASP A CA 1
ATOM 1807 C C . ASP A 1 223 ? 13.964 -0.994 -24.181 1.00 90.56 223 ASP A C 1
ATOM 1809 O O . ASP A 1 223 ? 15.095 -0.912 -24.651 1.00 90.56 223 ASP A O 1
ATOM 1813 N N . ILE A 1 224 ? 12.933 -1.475 -24.892 1.00 92.75 224 ILE A N 1
ATOM 1814 C CA . ILE A 1 224 ? 13.059 -1.947 -26.278 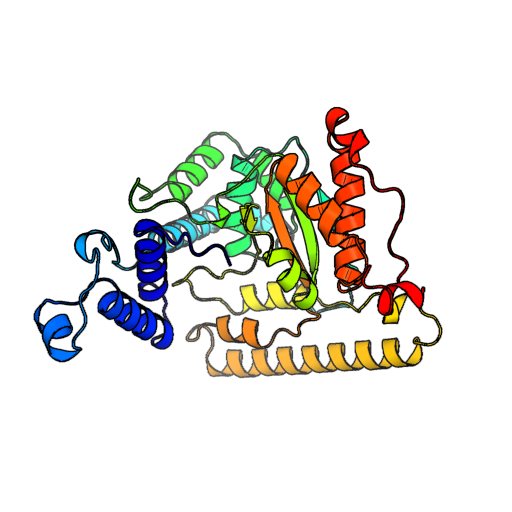1.00 92.75 224 ILE A CA 1
ATOM 1815 C C . ILE A 1 224 ? 12.860 -0.760 -27.233 1.00 92.75 224 ILE A C 1
ATOM 1817 O O . ILE A 1 224 ? 11.727 -0.293 -27.393 1.00 92.75 224 ILE A O 1
ATOM 1821 N N . PRO A 1 225 ? 13.902 -0.293 -27.954 1.00 93.44 225 PRO A N 1
ATOM 1822 C CA . PRO A 1 225 ? 13.794 0.900 -28.801 1.00 93.44 225 PRO A CA 1
ATOM 1823 C C . PRO A 1 225 ? 12.756 0.763 -29.921 1.00 93.44 225 PRO A C 1
ATOM 1825 O O . PRO A 1 225 ? 12.096 1.735 -30.283 1.00 93.44 225 PRO A O 1
ATOM 1828 N N . ALA A 1 226 ? 12.554 -0.458 -30.428 1.00 94.94 226 ALA A N 1
ATOM 1829 C CA . ALA A 1 226 ? 11.550 -0.757 -31.449 1.00 94.94 226 ALA A CA 1
ATOM 1830 C C . ALA A 1 226 ? 10.103 -0.487 -30.986 1.00 94.94 226 ALA A C 1
ATOM 1832 O O . ALA A 1 226 ? 9.203 -0.417 -31.819 1.00 94.94 226 ALA A O 1
ATOM 1833 N N . PHE A 1 227 ? 9.862 -0.323 -29.679 1.00 95.25 227 PHE A N 1
ATOM 1834 C CA . PHE A 1 227 ? 8.542 -0.024 -29.124 1.00 95.25 227 PHE A CA 1
ATOM 1835 C C . PHE A 1 227 ? 8.308 1.464 -28.825 1.00 95.25 227 PHE A C 1
ATOM 1837 O O . PHE A 1 227 ? 7.284 1.804 -28.233 1.00 95.25 227 PHE A O 1
ATOM 1844 N N . ALA A 1 228 ? 9.187 2.370 -29.269 1.00 94.81 228 ALA A N 1
ATOM 1845 C CA . ALA A 1 228 ? 9.072 3.807 -28.996 1.00 94.81 228 ALA A CA 1
ATOM 1846 C C . ALA A 1 228 ? 7.730 4.432 -29.439 1.00 94.81 228 ALA A C 1
ATOM 1848 O O . ALA A 1 228 ? 7.156 5.255 -28.715 1.00 94.81 228 ALA A O 1
ATOM 1849 N N . GLU A 1 229 ? 7.188 4.020 -30.589 1.00 96.31 229 GLU A N 1
ATOM 1850 C CA . GLU A 1 229 ? 5.877 4.492 -31.055 1.00 96.31 229 GLU A CA 1
ATOM 1851 C C . GLU A 1 229 ? 4.745 3.981 -30.152 1.00 96.31 229 GLU A C 1
ATOM 1853 O O . GLU A 1 229 ? 3.906 4.765 -29.704 1.00 96.31 229 GLU A O 1
ATOM 1858 N N . TYR A 1 230 ? 4.765 2.691 -29.797 1.00 96.62 230 TYR A N 1
ATOM 1859 C CA . TYR A 1 230 ? 3.783 2.093 -28.885 1.00 96.62 230 TYR A CA 1
ATOM 1860 C C . TYR A 1 230 ? 3.833 2.725 -27.495 1.00 96.62 230 TYR A C 1
ATOM 1862 O O . TYR A 1 230 ? 2.786 3.005 -26.919 1.00 96.62 230 TYR A O 1
ATOM 1870 N N . LYS A 1 231 ? 5.033 3.007 -26.976 1.00 96.00 231 LYS A N 1
ATOM 1871 C CA . LYS A 1 231 ? 5.240 3.743 -25.723 1.00 96.00 231 LYS A CA 1
ATOM 1872 C C . LYS A 1 231 ? 4.529 5.096 -25.754 1.00 96.00 231 LYS A C 1
ATOM 1874 O O . LYS A 1 231 ? 3.775 5.407 -24.838 1.00 96.00 231 LYS A O 1
ATOM 1879 N N . THR A 1 232 ? 4.735 5.866 -26.823 1.00 96.12 232 THR A N 1
ATOM 1880 C CA . THR A 1 232 ? 4.131 7.196 -26.997 1.00 96.12 232 THR A CA 1
ATOM 1881 C C . THR A 1 232 ? 2.603 7.123 -27.054 1.00 96.12 232 THR A C 1
ATOM 1883 O O . THR A 1 232 ? 1.919 7.902 -26.390 1.00 96.12 232 THR A O 1
ATOM 1886 N N . VAL A 1 233 ? 2.055 6.168 -27.813 1.00 96.75 233 VAL A N 1
ATOM 1887 C CA . VAL A 1 233 ? 0.601 5.952 -27.904 1.00 96.75 233 VAL A CA 1
ATOM 1888 C C . VAL A 1 233 ? 0.022 5.543 -26.550 1.00 96.75 233 VAL A C 1
ATOM 1890 O O . VAL A 1 233 ? -0.954 6.138 -26.102 1.00 96.75 233 VAL A O 1
ATOM 1893 N N . TYR A 1 234 ? 0.652 4.588 -25.868 1.00 96.38 234 TYR A N 1
ATOM 1894 C CA . TYR A 1 234 ? 0.193 4.080 -24.578 1.00 96.38 234 TYR A CA 1
ATOM 1895 C C . TYR A 1 234 ? 0.203 5.167 -23.492 1.00 96.38 234 TYR A C 1
ATOM 1897 O O . TYR A 1 234 ? -0.757 5.301 -22.734 1.00 96.38 234 TYR A O 1
ATOM 1905 N N . GLU A 1 235 ? 1.262 5.982 -23.430 1.00 96.62 235 GLU A N 1
ATOM 1906 C CA . GLU A 1 235 ? 1.347 7.115 -22.502 1.00 96.62 235 GLU A CA 1
ATOM 1907 C C . GLU A 1 235 ? 0.250 8.151 -22.780 1.00 96.62 235 GLU A C 1
ATOM 1909 O O . GLU A 1 235 ? -0.440 8.575 -21.852 1.00 96.62 235 GLU A O 1
ATOM 1914 N N . ARG A 1 236 ? 0.014 8.500 -24.051 1.00 97.25 236 ARG A N 1
ATOM 1915 C CA . ARG A 1 236 ? -1.073 9.409 -24.445 1.00 97.25 236 ARG A CA 1
ATOM 1916 C C . ARG A 1 236 ? -2.447 8.870 -24.042 1.00 97.25 236 ARG A C 1
ATOM 1918 O O . ARG A 1 236 ? -3.280 9.633 -23.550 1.00 97.25 236 ARG A O 1
ATOM 1925 N N . ASP A 1 237 ? -2.692 7.582 -24.248 1.00 97.38 237 ASP A N 1
ATOM 1926 C CA . ASP A 1 237 ? -3.976 6.959 -23.932 1.00 97.38 237 ASP A CA 1
ATOM 1927 C C . ASP A 1 237 ? -4.222 6.934 -22.414 1.00 97.38 237 ASP A C 1
ATOM 1929 O O . ASP A 1 237 ? -5.333 7.233 -21.971 1.00 97.38 237 ASP A O 1
ATOM 1933 N N . LEU A 1 238 ? -3.184 6.684 -21.603 1.00 97.62 238 LEU A N 1
ATOM 1934 C CA . LEU A 1 238 ? -3.270 6.803 -20.144 1.00 97.62 238 LEU A CA 1
ATOM 1935 C C . LEU A 1 238 ? -3.514 8.243 -19.690 1.00 97.62 238 LEU A C 1
ATOM 1937 O O . LEU A 1 238 ? -4.390 8.463 -18.856 1.00 97.62 238 LEU A O 1
ATOM 1941 N N . VAL A 1 239 ? -2.813 9.229 -20.257 1.00 97.56 239 VAL A N 1
ATOM 1942 C CA . VAL A 1 239 ? -3.076 10.648 -19.965 1.00 97.56 239 VAL A CA 1
ATOM 1943 C C . VAL A 1 239 ? -4.534 10.992 -20.278 1.00 97.56 239 VAL A C 1
ATOM 1945 O O . VAL A 1 239 ? -5.227 11.538 -19.423 1.00 97.56 239 VAL A O 1
ATOM 1948 N N . SER A 1 240 ? -5.036 10.595 -21.452 1.00 97.81 240 SER A N 1
ATOM 1949 C CA . SER A 1 240 ? -6.438 10.811 -21.835 1.00 97.81 240 SER A CA 1
ATOM 1950 C C . SER A 1 240 ? -7.420 10.119 -20.883 1.00 97.81 240 SER A C 1
ATOM 1952 O O . SER A 1 240 ? -8.452 10.699 -20.539 1.00 97.81 240 SER A O 1
ATOM 1954 N N . TYR A 1 241 ? -7.109 8.898 -20.438 1.00 98.00 241 TYR A N 1
ATOM 1955 C CA . TYR A 1 241 ? -7.915 8.173 -19.458 1.00 98.00 241 TYR A CA 1
ATOM 1956 C C . TYR A 1 241 ? -8.015 8.941 -18.138 1.00 98.00 241 TYR A C 1
ATOM 1958 O O . TYR A 1 241 ? -9.118 9.159 -17.640 1.00 98.00 241 TYR A O 1
ATOM 1966 N N . TYR A 1 242 ? -6.884 9.397 -17.594 1.00 97.69 242 TYR A N 1
ATOM 1967 C CA . TYR A 1 242 ? -6.872 10.145 -16.340 1.00 97.69 242 TYR A CA 1
ATOM 1968 C C . TYR A 1 242 ? -7.550 11.512 -16.453 1.00 97.69 242 TYR A C 1
ATOM 1970 O O . TYR A 1 242 ? -8.244 11.898 -15.516 1.00 97.69 242 TYR A O 1
ATOM 1978 N N . THR A 1 243 ? -7.437 12.207 -17.590 1.00 97.25 243 THR A N 1
ATOM 1979 C CA . THR A 1 243 ? -8.211 13.434 -17.843 1.00 97.25 243 THR A CA 1
ATOM 1980 C C . THR A 1 243 ? -9.712 13.161 -17.750 1.00 97.25 243 THR A C 1
ATOM 1982 O O . THR A 1 243 ? -10.416 13.834 -17.002 1.00 97.25 243 THR A O 1
ATOM 1985 N N . LYS A 1 244 ? -10.205 12.116 -18.429 1.00 97.81 244 LYS A N 1
ATOM 1986 C CA . LYS A 1 244 ? -11.624 11.724 -18.369 1.00 97.81 244 LYS A CA 1
ATOM 1987 C C . LYS A 1 244 ? -12.049 11.301 -16.965 1.00 97.81 244 LYS A C 1
ATOM 1989 O O . LYS A 1 244 ? -13.163 11.610 -16.550 1.00 97.81 244 LYS A O 1
ATOM 1994 N N . LEU A 1 245 ? -11.180 10.594 -16.239 1.00 96.81 245 LEU A N 1
ATOM 1995 C CA . LEU A 1 245 ? -11.444 10.197 -14.860 1.00 96.81 245 LEU A CA 1
ATOM 1996 C C . LEU A 1 245 ? -11.586 11.427 -13.959 1.00 96.81 245 LEU A C 1
ATOM 1998 O O . LEU A 1 245 ? -12.557 11.508 -13.220 1.00 96.81 245 LEU A O 1
ATOM 2002 N N . GLN A 1 246 ? -10.685 12.405 -14.055 1.00 95.19 246 GLN A N 1
ATOM 2003 C CA . GLN A 1 246 ? -10.787 13.651 -13.291 1.00 95.19 246 GLN A CA 1
ATOM 2004 C C . GLN A 1 246 ? -12.045 14.448 -13.650 1.00 95.19 246 GLN A C 1
ATOM 2006 O O . GLN A 1 246 ? -12.782 14.842 -12.755 1.00 95.19 246 GLN A O 1
ATOM 2011 N N . GLU A 1 247 ? -12.366 14.608 -14.936 1.00 96.38 247 GLU A N 1
ATOM 2012 C CA . GLU A 1 247 ? -13.618 15.252 -15.358 1.00 96.38 247 GLU A CA 1
ATOM 2013 C C . GLU A 1 247 ? -14.859 14.539 -14.802 1.00 96.38 247 GLU A C 1
ATOM 2015 O O . GLU A 1 247 ? -15.846 15.177 -14.430 1.00 96.38 247 GLU A O 1
ATOM 2020 N N . PHE A 1 248 ? -14.829 13.206 -14.753 1.00 96.38 248 PHE A N 1
ATOM 2021 C CA . PHE A 1 248 ? -15.892 12.414 -14.151 1.00 96.38 248 PHE A CA 1
ATOM 2022 C C . PHE A 1 248 ? -15.983 12.646 -12.638 1.00 96.38 248 PHE A C 1
ATOM 2024 O O . PHE A 1 248 ? -17.084 12.862 -12.132 1.00 96.38 248 PHE A O 1
ATOM 2031 N N . LEU A 1 249 ? -14.850 12.669 -11.930 1.00 95.00 249 LEU A N 1
ATOM 2032 C CA . LEU A 1 249 ? -14.787 12.977 -10.499 1.00 95.00 249 LEU A CA 1
ATOM 2033 C C . LEU A 1 249 ? -15.341 14.366 -10.186 1.00 95.00 249 LEU A C 1
ATOM 2035 O O . LEU A 1 249 ? -16.125 14.499 -9.248 1.00 95.00 249 LEU A O 1
ATOM 2039 N N . GLU A 1 250 ? -15.002 15.376 -10.989 1.00 95.31 250 GLU A N 1
ATOM 2040 C CA . GLU A 1 250 ? -15.542 16.728 -10.828 1.00 95.31 250 GLU A CA 1
ATOM 2041 C C . GLU A 1 250 ? -17.060 16.759 -11.019 1.00 95.31 250 GLU A C 1
ATOM 2043 O O . GLU A 1 250 ? -17.778 17.324 -10.196 1.00 95.31 250 GLU A O 1
ATOM 2048 N N . LYS A 1 251 ? -17.586 16.091 -12.054 1.00 96.69 251 LYS A N 1
ATOM 2049 C CA . LYS A 1 251 ? -19.040 16.008 -12.293 1.00 96.69 251 LYS A CA 1
ATOM 2050 C C . LYS A 1 251 ? -19.773 15.315 -11.145 1.00 96.69 251 LYS A C 1
ATOM 2052 O O . LYS A 1 251 ? -20.821 15.787 -10.702 1.00 96.69 251 LYS A O 1
ATOM 2057 N N . VAL A 1 252 ? -19.226 14.201 -10.661 1.00 95.75 252 VAL A N 1
ATOM 2058 C CA . VAL A 1 252 ? -19.775 13.463 -9.518 1.00 95.75 252 VAL A CA 1
ATOM 2059 C C . VAL A 1 252 ? -19.745 14.340 -8.264 1.00 95.75 252 VAL A C 1
ATOM 2061 O O . VAL A 1 252 ? -20.763 14.465 -7.587 1.00 95.75 252 VAL A O 1
ATOM 2064 N N . SER A 1 253 ? -18.627 15.015 -7.994 1.00 94.56 253 SER A N 1
ATOM 2065 C CA . SER A 1 253 ? -18.487 15.893 -6.833 1.00 94.56 253 SER A CA 1
ATOM 2066 C C . SER A 1 253 ? -19.392 17.115 -6.883 1.00 94.56 253 SER A C 1
ATOM 2068 O O . SER A 1 253 ? -19.921 17.500 -5.843 1.00 94.56 253 SER A O 1
ATOM 2070 N N . ALA A 1 254 ? -19.613 17.699 -8.057 1.00 95.56 254 ALA A N 1
ATOM 2071 C CA . ALA A 1 254 ? -20.552 18.802 -8.231 1.00 95.56 254 ALA A CA 1
ATOM 2072 C C . ALA A 1 254 ? -22.013 18.373 -8.010 1.00 95.56 254 ALA A C 1
ATOM 2074 O O . ALA A 1 254 ? -22.842 19.195 -7.639 1.00 95.56 254 ALA A O 1
ATOM 2075 N N . THR A 1 255 ? -22.329 17.094 -8.237 1.00 96.12 255 THR A N 1
ATOM 2076 C CA . THR A 1 255 ? -23.692 16.557 -8.098 1.00 96.12 255 THR A CA 1
ATOM 2077 C C . THR A 1 255 ? -23.983 16.085 -6.675 1.00 96.12 255 THR A C 1
ATOM 2079 O O . THR A 1 255 ? -25.073 16.308 -6.156 1.00 96.12 255 THR A O 1
ATOM 2082 N N . TYR A 1 256 ? -23.023 15.399 -6.053 1.00 93.12 256 TYR A N 1
ATOM 2083 C CA . TYR A 1 256 ? -23.238 14.673 -4.801 1.00 93.12 256 TYR A CA 1
ATOM 2084 C C . TYR A 1 256 ? -22.437 15.222 -3.614 1.00 93.12 256 TYR A C 1
ATOM 2086 O O . TYR A 1 256 ? -22.722 14.845 -2.476 1.00 93.12 256 TYR A O 1
ATOM 2094 N N . HIS A 1 257 ? -21.457 16.102 -3.836 1.00 89.00 257 HIS A N 1
ATOM 2095 C CA . HIS A 1 257 ? -20.596 16.659 -2.786 1.00 89.00 257 HIS A CA 1
ATOM 2096 C C . HIS A 1 257 ? -20.024 15.559 -1.864 1.00 89.00 257 HIS A C 1
ATOM 2098 O O . HIS A 1 257 ? -19.594 14.505 -2.341 1.00 89.00 257 HIS A O 1
ATOM 2104 N N . ASP A 1 258 ? -20.067 15.771 -0.547 1.00 82.94 258 ASP A N 1
ATOM 2105 C CA . ASP A 1 258 ? -19.616 14.823 0.476 1.00 82.94 258 ASP A CA 1
ATOM 2106 C C . ASP A 1 258 ? -20.720 13.856 0.935 1.00 82.94 258 ASP A C 1
ATOM 2108 O O . ASP A 1 258 ? -20.618 13.222 1.987 1.00 82.94 258 ASP A O 1
ATOM 2112 N N . THR A 1 259 ? -21.806 13.705 0.169 1.00 86.44 259 THR A N 1
ATOM 2113 C CA . THR A 1 259 ? -22.896 12.769 0.516 1.00 86.44 259 THR A CA 1
ATOM 2114 C C . THR A 1 259 ? -22.637 11.337 0.047 1.00 86.44 259 THR A C 1
ATOM 2116 O O . THR A 1 259 ? -23.298 10.413 0.516 1.00 86.44 259 THR A O 1
ATOM 2119 N N . ILE A 1 260 ? -21.630 11.130 -0.809 1.00 87.56 260 ILE A N 1
ATOM 2120 C CA . ILE A 1 260 ? -21.254 9.814 -1.341 1.00 87.56 260 ILE A CA 1
ATOM 2121 C C . ILE A 1 260 ? -19.874 9.356 -0.867 1.00 87.56 260 ILE A C 1
ATOM 2123 O O . ILE A 1 260 ? -19.029 10.151 -0.459 1.00 87.56 260 ILE A O 1
ATOM 2127 N N . ASP A 1 261 ? -19.654 8.049 -0.882 1.00 87.88 261 ASP A N 1
ATOM 2128 C CA . ASP A 1 261 ? -18.341 7.446 -0.669 1.00 87.88 261 ASP A CA 1
ATOM 2129 C C . ASP A 1 261 ? -17.604 7.344 -2.011 1.00 87.88 261 ASP A C 1
ATOM 2131 O O . ASP A 1 261 ? -18.102 6.706 -2.942 1.00 87.88 261 ASP A O 1
ATOM 2135 N N . TYR A 1 262 ? -16.424 7.956 -2.119 1.00 90.94 262 TYR A N 1
ATOM 2136 C CA . TYR A 1 262 ? -15.632 7.940 -3.350 1.00 90.94 262 TYR A CA 1
ATOM 2137 C C . TYR A 1 262 ? -14.801 6.655 -3.524 1.00 90.94 262 TYR A C 1
ATOM 2139 O O . TYR A 1 262 ? -14.054 6.529 -4.493 1.00 90.94 262 TYR A O 1
ATOM 2147 N N . ALA A 1 263 ? -14.965 5.647 -2.659 1.00 88.38 263 ALA A N 1
ATOM 2148 C CA . ALA A 1 263 ? -14.297 4.349 -2.784 1.00 88.38 263 ALA A CA 1
ATOM 2149 C C . ALA A 1 263 ? -14.518 3.651 -4.140 1.00 88.38 263 ALA A C 1
ATOM 2151 O O . ALA A 1 263 ? -13.678 2.857 -4.570 1.00 88.38 263 ALA A O 1
ATOM 2152 N N . PHE A 1 264 ? -15.611 3.953 -4.856 1.00 88.25 264 PHE A N 1
ATOM 2153 C CA . PHE A 1 264 ? -15.860 3.390 -6.189 1.00 88.25 264 PHE A CA 1
ATOM 2154 C C . PHE A 1 264 ? -14.734 3.717 -7.183 1.00 88.25 264 PHE A C 1
ATOM 2156 O O . PHE A 1 264 ? -14.470 2.913 -8.077 1.00 88.25 264 PHE A O 1
ATOM 2163 N N . VAL A 1 265 ? -14.044 4.847 -7.000 1.00 92.44 265 VAL A N 1
ATOM 2164 C CA . VAL A 1 265 ? -12.971 5.329 -7.880 1.00 92.44 265 VAL A CA 1
ATOM 2165 C C . VAL A 1 265 ? -11.782 4.381 -7.882 1.00 92.44 265 VAL A C 1
ATOM 2167 O O . VAL A 1 265 ? -11.129 4.231 -8.910 1.00 92.44 265 VAL A O 1
ATOM 2170 N N . LEU A 1 266 ? -11.550 3.659 -6.783 1.00 91.81 266 LEU A N 1
ATOM 2171 C CA . LEU A 1 266 ? -10.501 2.641 -6.717 1.00 91.81 266 LEU A CA 1
ATOM 2172 C C . LEU A 1 266 ? -10.701 1.533 -7.766 1.00 91.81 266 LEU A C 1
ATOM 2174 O O . LEU A 1 266 ? -9.726 0.962 -8.244 1.00 91.81 266 LEU A O 1
ATOM 2178 N N . ASN A 1 267 ? -11.947 1.264 -8.175 1.00 90.81 267 ASN A N 1
ATOM 2179 C CA . ASN A 1 267 ? -12.267 0.303 -9.240 1.00 90.81 267 ASN A CA 1
ATOM 2180 C C . ASN A 1 267 ? -12.089 0.883 -10.653 1.00 90.81 267 ASN A C 1
ATOM 2182 O O . ASN A 1 267 ? -12.164 0.144 -11.631 1.00 90.81 267 ASN A O 1
ATOM 2186 N N . LEU A 1 268 ? -11.880 2.196 -10.763 1.00 95.81 268 LEU A N 1
ATOM 2187 C CA . LEU A 1 268 ? -11.594 2.909 -12.008 1.00 95.81 268 LEU A CA 1
ATOM 2188 C C . LEU A 1 268 ? -10.091 3.171 -12.179 1.00 95.81 268 LEU A C 1
ATOM 2190 O O . LEU A 1 268 ? -9.679 3.780 -13.158 1.00 95.81 268 LEU A O 1
ATOM 2194 N N . LEU A 1 269 ? -9.246 2.734 -11.243 1.00 95.75 269 LEU A N 1
ATOM 2195 C CA . LEU A 1 269 ? -7.802 2.862 -11.404 1.00 95.75 269 LEU A CA 1
ATOM 2196 C C . LEU A 1 269 ? -7.308 1.824 -12.428 1.00 95.75 269 LEU A C 1
ATOM 2198 O O . LEU A 1 269 ? -7.587 0.630 -12.275 1.00 95.75 269 LEU A O 1
ATOM 2202 N N . PRO A 1 270 ? -6.563 2.232 -13.475 1.00 96.06 270 PRO A N 1
ATOM 2203 C CA . PRO A 1 270 ? -5.988 1.281 -14.417 1.00 96.06 270 PRO A CA 1
ATOM 2204 C C . PRO A 1 270 ? -4.921 0.431 -13.718 1.00 96.06 270 PRO A C 1
ATOM 2206 O O . PRO A 1 270 ? -4.279 0.878 -12.771 1.00 96.06 270 PRO A O 1
ATOM 2209 N N . LEU A 1 271 ? -4.634 -0.770 -14.232 1.00 95.06 271 LEU A N 1
ATOM 2210 C CA . LEU A 1 271 ? -3.566 -1.619 -13.672 1.00 95.06 271 LEU A CA 1
ATOM 2211 C C . LEU A 1 271 ? -2.173 -0.964 -13.721 1.00 95.06 271 LEU A C 1
ATOM 2213 O O . LEU A 1 271 ? -1.284 -1.371 -12.980 1.00 95.06 271 LEU A O 1
ATOM 2217 N N . ALA A 1 272 ? -2.004 0.054 -14.565 1.00 96.25 272 ALA A N 1
AT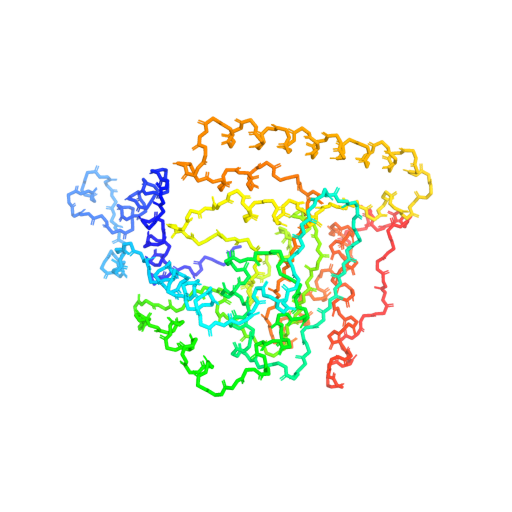OM 2218 C CA . ALA A 1 272 ? -0.807 0.883 -14.662 1.00 96.25 272 ALA A CA 1
ATOM 2219 C C . ALA A 1 272 ? -0.694 1.952 -13.555 1.00 96.25 272 ALA A C 1
ATOM 2221 O O . ALA A 1 272 ? 0.321 2.640 -13.491 1.00 96.25 272 ALA A O 1
ATOM 2222 N N . HIS A 1 273 ? -1.716 2.132 -12.711 1.00 97.38 273 HIS A N 1
ATOM 2223 C CA . HIS A 1 273 ? -1.705 3.106 -11.621 1.00 97.38 273 HIS A CA 1
ATOM 2224 C C . HIS A 1 273 ? -0.657 2.750 -10.568 1.00 97.38 273 HIS A C 1
ATOM 2226 O O . HIS A 1 273 ? -0.590 1.596 -10.133 1.00 97.38 273 HIS A O 1
ATOM 2232 N N . ARG A 1 274 ? 0.136 3.743 -10.150 1.00 95.44 274 ARG A N 1
ATOM 2233 C CA . ARG A 1 274 ? 1.166 3.565 -9.128 1.00 95.44 274 ARG A CA 1
ATOM 2234 C C . ARG A 1 274 ? 0.542 3.445 -7.745 1.00 95.44 274 ARG A C 1
ATOM 2236 O O . ARG A 1 274 ? -0.200 4.317 -7.314 1.00 95.44 274 ARG A O 1
ATOM 2243 N N . VAL A 1 275 ? 0.952 2.419 -7.012 1.00 93.44 275 VAL A N 1
ATOM 2244 C CA . VAL A 1 275 ? 0.674 2.251 -5.584 1.00 93.44 275 VAL A CA 1
ATOM 2245 C C . VAL A 1 275 ? 1.961 1.793 -4.900 1.00 93.44 275 VAL A C 1
ATOM 2247 O O . VAL A 1 275 ? 2.859 1.242 -5.537 1.00 93.44 275 VAL A O 1
ATOM 2250 N N . ASP A 1 276 ? 2.066 2.026 -3.599 1.00 94.19 276 ASP A N 1
ATOM 2251 C CA . ASP A 1 276 ? 3.175 1.501 -2.812 1.00 94.19 276 ASP A CA 1
ATOM 2252 C C . ASP A 1 276 ? 2.731 0.220 -2.106 1.00 94.19 276 ASP A C 1
ATOM 2254 O O . ASP A 1 276 ? 1.640 0.144 -1.541 1.00 94.19 276 ASP A O 1
ATOM 2258 N N . LEU A 1 277 ? 3.588 -0.794 -2.118 1.00 95.38 277 LEU A N 1
ATOM 2259 C CA . LEU A 1 277 ? 3.421 -1.996 -1.314 1.00 95.38 277 LEU A CA 1
ATOM 2260 C C . LEU A 1 277 ? 4.551 -2.077 -0.300 1.00 95.38 277 LEU A C 1
ATOM 2262 O O . LEU A 1 277 ? 5.716 -2.242 -0.663 1.00 95.38 277 LEU A O 1
ATOM 2266 N N . TRP A 1 278 ? 4.194 -1.999 0.975 1.00 96.25 278 TRP A N 1
ATOM 2267 C CA . TRP A 1 278 ? 5.117 -2.250 2.068 1.00 96.25 278 TRP A CA 1
ATOM 2268 C C . TRP A 1 278 ? 5.088 -3.736 2.389 1.00 96.25 278 TRP A C 1
ATOM 2270 O O . TRP A 1 278 ? 4.029 -4.295 2.678 1.00 96.25 278 TRP A O 1
ATOM 2280 N N . MET A 1 279 ? 6.245 -4.382 2.311 1.00 95.88 279 MET A N 1
ATOM 2281 C CA . MET A 1 279 ? 6.416 -5.790 2.641 1.00 95.88 279 MET A CA 1
ATOM 2282 C C . MET A 1 279 ? 7.314 -5.905 3.870 1.00 95.88 279 MET A C 1
ATOM 2284 O O . MET A 1 279 ? 8.518 -5.661 3.796 1.00 95.88 279 MET A O 1
ATOM 2288 N N . HIS A 1 280 ? 6.715 -6.299 4.991 1.00 95.12 280 HIS A N 1
ATOM 2289 C CA . HIS A 1 280 ? 7.377 -6.562 6.266 1.00 95.12 280 HIS A CA 1
ATOM 2290 C C . HIS A 1 280 ? 7.696 -8.049 6.381 1.00 95.12 280 HIS A C 1
ATOM 2292 O O . HIS A 1 280 ? 6.791 -8.885 6.268 1.00 95.12 280 HIS A O 1
ATOM 2298 N N . GLY A 1 281 ? 8.962 -8.394 6.591 1.00 93.31 281 GLY A N 1
ATOM 2299 C CA . GLY A 1 281 ? 9.336 -9.796 6.703 1.00 93.31 281 GLY A CA 1
ATOM 2300 C C . GLY A 1 281 ? 10.602 -10.066 7.491 1.00 93.31 281 GLY A C 1
ATOM 2301 O O . GLY A 1 281 ? 11.141 -9.185 8.161 1.00 93.31 281 GLY A O 1
ATOM 2302 N N . ASP A 1 282 ? 11.044 -11.317 7.398 1.00 93.25 282 ASP A N 1
ATOM 2303 C CA . ASP A 1 282 ? 12.270 -11.867 7.978 1.00 93.25 282 ASP A CA 1
ATOM 2304 C C . ASP A 1 282 ? 13.205 -12.438 6.882 1.00 93.25 282 ASP A C 1
ATOM 2306 O O . ASP A 1 282 ? 12.783 -12.607 5.728 1.00 93.25 282 ASP A O 1
ATOM 2310 N N . PRO A 1 283 ? 14.477 -12.757 7.195 1.00 94.94 283 PRO A N 1
ATOM 2311 C CA . PRO A 1 283 ? 15.429 -13.276 6.210 1.00 94.94 283 PRO A CA 1
ATOM 2312 C C . PRO A 1 283 ? 14.951 -14.511 5.430 1.00 94.94 283 PRO A C 1
ATOM 2314 O O . PRO A 1 283 ? 15.248 -14.647 4.242 1.00 94.94 283 PRO A O 1
ATOM 2317 N N . LYS A 1 284 ? 14.168 -15.401 6.056 1.00 94.00 284 LYS A N 1
ATOM 2318 C CA . LYS A 1 284 ? 13.617 -16.595 5.393 1.00 94.00 284 LYS A CA 1
ATOM 2319 C C . LYS A 1 284 ? 12.630 -16.189 4.300 1.00 94.00 284 LYS A C 1
ATOM 2321 O O . LYS A 1 284 ? 12.666 -16.727 3.191 1.00 94.00 284 LYS A O 1
ATOM 2326 N N . GLN A 1 285 ? 11.755 -15.239 4.602 1.00 93.81 285 GLN A N 1
ATOM 2327 C CA . GLN A 1 285 ? 10.753 -14.723 3.674 1.00 93.81 285 GLN A CA 1
ATOM 2328 C C . GLN A 1 285 ? 11.406 -13.920 2.538 1.00 93.81 285 GLN A C 1
ATOM 2330 O O . GLN A 1 285 ? 11.013 -14.087 1.381 1.00 93.81 285 GLN A O 1
ATOM 2335 N N . ALA A 1 286 ? 12.441 -13.130 2.848 1.00 93.06 286 ALA A N 1
ATOM 2336 C CA . ALA A 1 286 ? 13.296 -12.417 1.892 1.00 93.06 286 ALA A CA 1
ATOM 2337 C C . ALA A 1 286 ? 13.985 -13.354 0.894 1.00 93.06 286 ALA A C 1
ATOM 2339 O O . ALA A 1 286 ? 13.868 -13.156 -0.322 1.00 93.06 286 ALA A O 1
ATOM 2340 N N . ALA A 1 287 ? 14.648 -14.402 1.385 1.00 92.75 287 ALA A N 1
ATOM 2341 C CA . ALA A 1 287 ? 15.296 -15.397 0.537 1.00 92.75 287 ALA A CA 1
ATOM 2342 C C . ALA A 1 287 ? 14.278 -16.100 -0.373 1.00 92.75 287 ALA A C 1
ATOM 2344 O O . ALA A 1 287 ? 14.452 -16.133 -1.591 1.00 92.75 287 ALA A O 1
ATOM 2345 N N . TYR A 1 288 ? 13.164 -16.582 0.190 1.00 92.62 288 TYR A N 1
ATOM 2346 C CA . TYR A 1 288 ? 12.117 -17.255 -0.583 1.00 92.62 288 TYR A CA 1
ATOM 2347 C C . TYR A 1 288 ? 11.529 -16.363 -1.687 1.00 92.62 288 TYR A C 1
ATOM 2349 O O . TYR A 1 288 ? 11.437 -16.784 -2.843 1.00 92.62 288 TYR A O 1
ATOM 2357 N N . PHE A 1 289 ? 11.152 -15.125 -1.346 1.00 92.50 289 PHE A N 1
ATOM 2358 C CA . PHE A 1 289 ? 10.587 -14.166 -2.294 1.00 92.50 289 PHE A CA 1
ATOM 2359 C C . PHE A 1 289 ? 11.556 -13.908 -3.451 1.00 92.50 289 PHE A C 1
ATOM 2361 O O . PHE A 1 289 ? 11.227 -14.150 -4.612 1.00 92.50 289 PHE A O 1
ATOM 2368 N N . THR A 1 290 ? 12.769 -13.464 -3.143 1.00 91.88 290 THR A N 1
ATOM 2369 C CA . THR A 1 290 ? 13.711 -13.003 -4.166 1.00 91.88 290 THR A CA 1
ATOM 2370 C C . THR A 1 290 ? 14.217 -14.133 -5.064 1.00 91.88 290 THR A C 1
ATOM 2372 O O . THR A 1 290 ? 14.303 -13.956 -6.283 1.00 91.88 290 THR A O 1
ATOM 2375 N N . MET A 1 291 ? 14.462 -15.324 -4.504 1.00 88.56 291 MET A N 1
ATOM 2376 C CA . MET A 1 291 ? 14.898 -16.499 -5.267 1.00 88.56 291 MET A CA 1
ATOM 2377 C C . MET A 1 291 ? 13.820 -17.050 -6.197 1.00 88.56 291 MET A C 1
ATOM 2379 O O . MET A 1 291 ? 14.146 -17.548 -7.273 1.00 88.56 291 MET A O 1
ATOM 2383 N N . GLN A 1 292 ? 12.547 -17.021 -5.790 1.00 87.81 292 GLN A N 1
ATOM 2384 C CA . GLN A 1 292 ? 11.462 -17.542 -6.621 1.00 87.81 292 GLN A CA 1
ATOM 2385 C C . GLN A 1 292 ? 11.095 -16.556 -7.732 1.00 87.81 292 GLN A C 1
ATOM 2387 O O . GLN A 1 292 ? 10.697 -16.965 -8.819 1.00 87.81 292 GLN A O 1
ATOM 2392 N N . ARG A 1 293 ? 11.173 -15.254 -7.446 1.00 89.06 293 ARG A N 1
ATOM 2393 C CA . ARG A 1 293 ? 10.492 -14.226 -8.240 1.00 89.06 293 ARG A CA 1
ATOM 2394 C C . ARG A 1 293 ? 11.375 -13.459 -9.197 1.00 89.06 293 ARG A C 1
ATOM 2396 O O . ARG A 1 293 ? 10.841 -12.749 -10.034 1.00 89.06 293 ARG A O 1
ATOM 2403 N N . SER A 1 294 ? 12.680 -13.689 -9.142 1.00 88.62 294 SER A N 1
ATOM 2404 C CA . SER A 1 294 ? 13.624 -13.200 -10.152 1.00 88.62 294 SER A CA 1
ATOM 2405 C C . SER A 1 294 ? 13.785 -14.177 -11.335 1.00 88.62 294 SER A C 1
ATOM 2407 O O . SER A 1 294 ? 14.284 -13.792 -12.394 1.00 88.62 294 SER A O 1
ATOM 2409 N N . ARG A 1 295 ? 13.336 -15.435 -11.185 1.00 85.12 295 ARG A N 1
ATOM 2410 C CA . ARG A 1 295 ? 13.441 -16.498 -12.207 1.00 85.12 295 ARG A CA 1
ATOM 2411 C C . ARG A 1 295 ? 12.579 -16.223 -13.449 1.00 85.12 295 ARG A C 1
ATOM 2413 O O . ARG A 1 295 ? 11.570 -15.524 -13.314 1.00 85.12 295 ARG A O 1
ATOM 2420 N N . PRO A 1 296 ? 12.940 -16.784 -14.619 1.00 83.69 296 PRO A N 1
ATOM 2421 C CA . PRO A 1 296 ? 12.097 -16.773 -15.816 1.00 83.69 296 PRO A CA 1
ATOM 2422 C C . PRO A 1 296 ? 10.670 -17.291 -15.568 1.00 83.69 296 PRO A C 1
ATOM 2424 O O . PRO A 1 296 ? 10.413 -18.038 -14.625 1.00 83.69 296 PRO A O 1
ATOM 2427 N N . GLY A 1 297 ? 9.718 -16.843 -16.393 1.00 77.88 297 GLY A N 1
ATOM 2428 C CA . GLY A 1 297 ? 8.302 -17.242 -16.324 1.00 77.88 297 GLY A CA 1
ATOM 2429 C C . GLY A 1 297 ? 7.347 -16.280 -15.596 1.00 77.88 297 GLY A C 1
ATOM 2430 O O . GLY A 1 297 ? 6.133 -16.465 -15.665 1.00 77.88 297 GLY A O 1
ATOM 2431 N N . GLY A 1 298 ? 7.856 -15.240 -14.925 1.00 80.56 298 GLY A N 1
ATOM 2432 C CA . GLY A 1 298 ? 7.054 -14.138 -14.364 1.00 80.56 298 GLY A CA 1
ATOM 2433 C C . GLY A 1 298 ? 7.017 -12.890 -15.259 1.00 80.56 298 GLY A C 1
ATOM 2434 O O . GLY A 1 298 ? 7.841 -12.745 -16.158 1.00 80.56 298 GLY A O 1
ATOM 2435 N N . HIS A 1 299 ? 6.102 -11.951 -14.982 1.00 88.44 299 HIS A N 1
ATOM 2436 C CA . HIS A 1 299 ? 6.086 -10.647 -15.662 1.00 88.44 299 HIS A CA 1
ATOM 2437 C C . HIS A 1 299 ? 7.414 -9.900 -15.444 1.00 88.44 299 HIS A C 1
ATOM 2439 O O . HIS A 1 299 ? 7.934 -9.878 -14.328 1.00 88.44 299 HIS A O 1
ATOM 2445 N N . ILE A 1 300 ? 7.963 -9.269 -16.484 1.00 91.12 300 ILE A N 1
ATOM 2446 C CA . ILE A 1 300 ? 9.330 -8.732 -16.437 1.00 91.12 300 ILE A CA 1
ATOM 2447 C C . ILE A 1 300 ? 9.519 -7.634 -15.380 1.00 91.12 300 ILE A C 1
ATOM 2449 O O . ILE A 1 300 ? 10.474 -7.701 -14.611 1.00 91.12 300 ILE A O 1
ATOM 2453 N N . ASN A 1 301 ? 8.573 -6.697 -15.257 1.00 92.12 301 ASN A N 1
ATOM 2454 C CA . ASN A 1 301 ? 8.605 -5.638 -14.239 1.00 92.12 301 ASN A CA 1
ATOM 2455 C C . ASN A 1 301 ? 8.684 -6.220 -12.827 1.00 92.12 301 ASN A C 1
ATOM 2457 O O . ASN A 1 301 ? 9.514 -5.837 -12.012 1.00 92.12 301 ASN A O 1
ATOM 2461 N N . TYR A 1 302 ? 7.844 -7.218 -12.562 1.00 90.81 302 TYR A N 1
ATOM 2462 C CA . TYR A 1 302 ? 7.796 -7.906 -11.283 1.00 90.81 302 TYR A CA 1
ATOM 2463 C C . TYR A 1 302 ? 9.127 -8.593 -10.946 1.00 90.81 302 TYR A C 1
ATOM 2465 O O . TYR A 1 302 ? 9.591 -8.533 -9.808 1.00 90.81 302 TYR A O 1
ATOM 2473 N N . ARG A 1 303 ? 9.759 -9.221 -11.942 1.00 93.00 303 ARG A N 1
ATOM 2474 C CA . ARG A 1 303 ? 11.057 -9.884 -11.779 1.00 93.00 303 ARG A CA 1
ATOM 2475 C C . ARG A 1 303 ? 12.184 -8.886 -11.543 1.00 93.00 303 ARG A C 1
ATOM 2477 O O . ARG A 1 303 ? 13.029 -9.128 -10.686 1.00 93.00 303 ARG A O 1
ATOM 2484 N N . ALA A 1 304 ? 12.189 -7.776 -12.279 1.00 94.44 304 ALA A N 1
ATOM 2485 C CA . ALA A 1 304 ? 13.155 -6.699 -12.099 1.00 94.44 304 ALA A CA 1
ATOM 2486 C C . ALA A 1 304 ? 13.065 -6.113 -10.680 1.00 94.44 304 ALA A C 1
ATOM 2488 O O . ALA A 1 304 ? 14.082 -6.013 -9.999 1.00 94.44 304 ALA A O 1
ATOM 2489 N N . LEU A 1 305 ? 11.849 -5.862 -10.183 1.00 95.81 305 LEU A N 1
ATOM 2490 C CA . LEU A 1 305 ? 11.620 -5.402 -8.809 1.00 95.81 305 LEU A CA 1
ATOM 2491 C C . LEU A 1 305 ? 12.052 -6.437 -7.764 1.00 95.81 305 LEU A C 1
ATOM 2493 O O . LEU A 1 305 ? 12.665 -6.081 -6.762 1.00 95.81 305 LEU A O 1
ATOM 2497 N N . ALA A 1 306 ? 11.783 -7.727 -7.984 1.00 95.44 306 ALA A N 1
ATOM 2498 C CA . ALA A 1 306 ? 12.257 -8.782 -7.087 1.00 95.44 306 ALA A CA 1
ATOM 2499 C C . ALA A 1 306 ? 13.795 -8.863 -7.043 1.00 95.44 306 ALA A C 1
ATOM 2501 O O . ALA A 1 306 ? 14.369 -9.091 -5.974 1.00 95.44 306 ALA A O 1
ATOM 2502 N N . TYR A 1 307 ? 14.462 -8.637 -8.178 1.00 96.31 307 TYR A N 1
ATOM 2503 C CA . TYR A 1 307 ? 15.917 -8.545 -8.244 1.00 96.31 307 TYR A CA 1
ATOM 2504 C C . TYR A 1 307 ? 16.439 -7.305 -7.506 1.00 96.31 307 TYR A C 1
ATOM 2506 O O . TYR A 1 307 ? 17.361 -7.423 -6.706 1.00 96.31 307 TYR A O 1
ATOM 2514 N N . GLU A 1 308 ? 15.847 -6.127 -7.708 1.00 96.88 308 GLU A N 1
ATOM 2515 C CA . GLU A 1 308 ? 16.239 -4.904 -6.991 1.00 96.88 308 GLU A CA 1
ATOM 2516 C C . GLU A 1 308 ? 16.038 -5.036 -5.477 1.00 96.88 308 GLU A C 1
ATOM 2518 O O . GLU A 1 308 ? 16.941 -4.718 -4.702 1.00 96.88 308 GLU A O 1
ATOM 2523 N N . ALA A 1 309 ? 14.908 -5.607 -5.053 1.00 96.94 309 ALA A N 1
ATOM 2524 C CA . ALA A 1 309 ? 14.657 -5.953 -3.659 1.00 96.94 309 ALA A CA 1
ATOM 2525 C C . ALA A 1 309 ? 15.751 -6.867 -3.092 1.00 96.94 309 ALA A C 1
ATOM 2527 O O . ALA A 1 309 ? 16.220 -6.645 -1.980 1.00 96.94 309 ALA A O 1
ATOM 2528 N N . ASN A 1 310 ? 16.197 -7.868 -3.856 1.00 97.00 310 ASN A N 1
ATOM 2529 C CA . ASN A 1 310 ? 17.293 -8.744 -3.450 1.00 97.00 310 ASN A CA 1
ATOM 2530 C C . ASN A 1 310 ? 18.608 -7.988 -3.249 1.00 97.00 310 ASN A C 1
ATOM 2532 O O . ASN A 1 310 ? 19.279 -8.214 -2.244 1.00 97.00 310 ASN A O 1
ATOM 2536 N N . GLN A 1 311 ? 18.960 -7.091 -4.174 1.00 97.38 311 GLN A N 1
ATOM 2537 C CA . GLN A 1 311 ? 20.186 -6.301 -4.058 1.00 97.38 311 GLN A CA 1
ATOM 2538 C C . GLN A 1 311 ? 20.170 -5.432 -2.798 1.00 97.38 311 GLN A C 1
ATOM 2540 O O . GLN A 1 311 ? 21.176 -5.375 -2.091 1.00 97.38 311 GLN A O 1
ATOM 2545 N N . LEU A 1 312 ? 19.027 -4.811 -2.495 1.00 96.88 312 LEU A N 1
ATOM 2546 C CA . LEU A 1 312 ? 18.843 -4.000 -1.292 1.00 96.88 312 LEU A CA 1
ATOM 2547 C C . LEU A 1 312 ? 18.890 -4.845 -0.016 1.00 96.88 312 LEU A C 1
ATOM 2549 O O . LEU A 1 312 ? 19.614 -4.499 0.910 1.00 96.88 312 LEU A O 1
ATOM 2553 N N . LEU A 1 313 ? 18.183 -5.976 0.023 1.00 95.44 313 LEU A N 1
ATOM 2554 C CA . LEU A 1 313 ? 18.176 -6.889 1.172 1.00 95.44 313 LEU A CA 1
ATOM 2555 C C . LEU A 1 313 ? 19.566 -7.468 1.465 1.00 95.44 313 LEU A C 1
ATOM 2557 O O . LEU A 1 313 ? 19.968 -7.536 2.621 1.00 95.44 313 LEU A O 1
ATOM 2561 N N . ALA A 1 314 ? 20.323 -7.837 0.431 1.00 95.56 314 ALA A N 1
ATOM 2562 C CA . ALA A 1 314 ? 21.685 -8.344 0.587 1.00 95.56 314 ALA A CA 1
ATOM 2563 C C . ALA A 1 314 ? 22.665 -7.276 1.109 1.00 95.56 314 ALA A C 1
ATOM 2565 O O . ALA A 1 314 ? 23.688 -7.616 1.697 1.00 95.56 314 ALA A O 1
ATOM 2566 N N . MET A 1 315 ? 22.371 -5.992 0.880 1.00 94.62 315 MET A N 1
ATOM 2567 C CA . MET A 1 315 ? 23.142 -4.864 1.413 1.00 94.62 315 MET A CA 1
ATOM 2568 C C . MET A 1 315 ? 22.648 -4.385 2.779 1.00 94.62 315 MET A C 1
ATOM 2570 O O . MET A 1 315 ? 23.382 -3.683 3.469 1.00 94.62 315 MET A O 1
ATOM 2574 N N . TYR A 1 316 ? 21.418 -4.736 3.153 1.00 92.12 316 TYR A N 1
ATOM 2575 C CA . TYR A 1 316 ? 20.765 -4.258 4.367 1.00 92.12 316 TYR A CA 1
ATOM 2576 C C . TYR A 1 316 ? 21.470 -4.738 5.641 1.00 92.12 316 TYR A C 1
ATOM 2578 O O . TYR A 1 316 ? 21.565 -3.992 6.611 1.00 92.12 316 TYR A O 1
ATOM 2586 N N . ASP A 1 317 ? 21.983 -5.970 5.624 1.00 90.94 317 ASP A N 1
ATOM 2587 C CA . ASP A 1 317 ? 22.752 -6.559 6.718 1.00 90.94 317 ASP A CA 1
ATOM 2588 C C . ASP A 1 317 ? 23.872 -7.455 6.145 1.00 90.94 317 ASP A C 1
ATOM 2590 O O . ASP A 1 317 ? 23.599 -8.261 5.246 1.00 90.94 317 ASP A O 1
ATOM 2594 N N . PRO A 1 318 ? 25.126 -7.362 6.637 1.00 94.12 318 PRO A N 1
ATOM 2595 C CA . PRO A 1 318 ? 26.239 -8.182 6.155 1.00 94.12 318 PRO A CA 1
ATOM 2596 C C . PRO A 1 318 ? 25.980 -9.696 6.167 1.00 94.12 318 PRO A C 1
ATOM 2598 O O . PRO A 1 318 ? 26.460 -10.398 5.271 1.00 94.12 318 PRO A O 1
ATOM 2601 N N . TYR A 1 319 ? 25.194 -10.212 7.119 1.00 95.50 319 TYR A N 1
ATOM 2602 C CA . TYR A 1 319 ? 24.834 -11.632 7.182 1.00 95.50 319 TYR A CA 1
ATOM 2603 C C . TYR A 1 319 ? 23.910 -12.070 6.040 1.00 95.50 319 TYR A C 1
ATOM 2605 O O . TYR A 1 319 ? 23.828 -13.260 5.735 1.00 95.50 319 TYR A O 1
ATOM 2613 N N . LEU A 1 320 ? 23.240 -11.125 5.378 1.00 95.19 320 LEU A N 1
ATOM 2614 C CA . LEU A 1 320 ? 22.374 -11.390 4.231 1.00 95.19 320 LEU A CA 1
ATOM 2615 C C . LEU A 1 320 ? 23.120 -11.325 2.898 1.00 95.19 320 LEU A C 1
ATOM 2617 O O . LEU A 1 320 ? 22.579 -11.761 1.888 1.00 95.19 320 LEU A O 1
ATOM 2621 N N . SER A 1 321 ? 24.365 -10.848 2.865 1.00 96.12 321 SER A N 1
ATOM 2622 C CA . SER A 1 321 ? 25.122 -10.617 1.623 1.00 96.12 321 SER A CA 1
ATOM 2623 C C . SER A 1 321 ? 25.192 -11.827 0.679 1.00 96.12 321 SER A C 1
ATOM 2625 O O . SER A 1 321 ? 25.155 -11.664 -0.542 1.00 96.12 321 SER A O 1
ATOM 2627 N N . ALA A 1 322 ? 25.207 -13.047 1.223 1.00 95.25 322 ALA A N 1
ATOM 2628 C CA . ALA A 1 322 ? 25.236 -14.291 0.454 1.00 95.25 322 ALA A CA 1
ATOM 2629 C C . ALA A 1 322 ? 23.948 -14.571 -0.349 1.00 95.25 322 ALA A C 1
ATOM 2631 O O . ALA A 1 322 ? 23.965 -15.411 -1.247 1.00 95.25 322 ALA A O 1
ATOM 2632 N N . MET A 1 323 ? 22.837 -13.877 -0.069 1.00 94.62 323 MET A N 1
ATOM 2633 C CA . MET A 1 323 ? 21.594 -14.018 -0.838 1.00 94.62 323 MET A CA 1
ATOM 2634 C C . MET A 1 323 ? 21.616 -13.263 -2.173 1.00 94.62 323 MET A C 1
ATOM 2636 O O . MET A 1 323 ? 20.669 -13.394 -2.955 1.00 94.62 323 MET A O 1
ATOM 2640 N N . ARG A 1 324 ? 22.648 -12.442 -2.415 1.00 96.12 324 ARG A N 1
ATOM 2641 C CA . ARG A 1 324 ? 22.758 -11.588 -3.599 1.00 96.12 324 ARG A CA 1
ATOM 2642 C C . ARG A 1 324 ? 22.701 -12.417 -4.882 1.00 96.12 324 ARG A C 1
ATOM 2644 O O . ARG A 1 324 ? 23.536 -13.283 -5.129 1.00 96.12 324 ARG A O 1
ATOM 2651 N N . LEU A 1 325 ? 21.738 -12.096 -5.735 1.00 94.69 325 LEU A N 1
ATOM 2652 C CA . LEU A 1 325 ? 21.592 -12.681 -7.060 1.00 94.69 325 LEU A CA 1
ATOM 2653 C C . LEU A 1 325 ? 22.590 -12.051 -8.032 1.00 94.69 325 LEU A C 1
ATOM 2655 O O . LEU A 1 325 ? 22.836 -10.846 -7.992 1.00 94.69 325 LEU A O 1
ATOM 2659 N N . SER A 1 326 ? 23.127 -12.873 -8.933 1.00 92.50 326 SER A N 1
ATOM 2660 C CA . SER A 1 326 ? 24.131 -12.465 -9.922 1.00 92.50 326 SER A CA 1
ATOM 2661 C C . SER A 1 326 ? 23.541 -12.028 -11.264 1.00 92.50 326 SER A C 1
ATOM 2663 O O . SER A 1 326 ? 24.165 -11.247 -11.977 1.00 92.50 326 SER A O 1
ATOM 2665 N N . LYS A 1 327 ? 22.351 -12.524 -11.626 1.00 91.19 327 LYS A N 1
ATOM 2666 C CA . LYS A 1 327 ? 21.717 -12.258 -12.924 1.00 91.19 327 LYS A CA 1
ATOM 2667 C C . LYS A 1 327 ? 20.525 -11.317 -12.764 1.00 91.19 327 LYS A C 1
ATOM 2669 O O . LYS A 1 327 ? 19.509 -11.698 -12.182 1.00 91.19 327 LYS A O 1
ATOM 2674 N N . LYS A 1 328 ? 20.648 -10.109 -13.318 1.00 92.62 328 LYS A N 1
ATOM 2675 C CA . LYS A 1 328 ? 19.533 -9.169 -13.481 1.00 92.62 328 LYS A CA 1
ATOM 2676 C C . LYS A 1 328 ? 18.641 -9.635 -14.645 1.00 92.62 328 LYS A C 1
ATOM 2678 O O . LYS A 1 328 ? 19.192 -9.987 -15.687 1.00 92.62 328 LYS A O 1
ATOM 2683 N N . PRO A 1 329 ? 17.303 -9.635 -14.501 1.00 92.44 329 PRO A N 1
ATOM 2684 C CA . PRO A 1 329 ? 16.398 -9.820 -15.634 1.00 92.44 329 PRO A CA 1
ATOM 2685 C C . PRO A 1 329 ?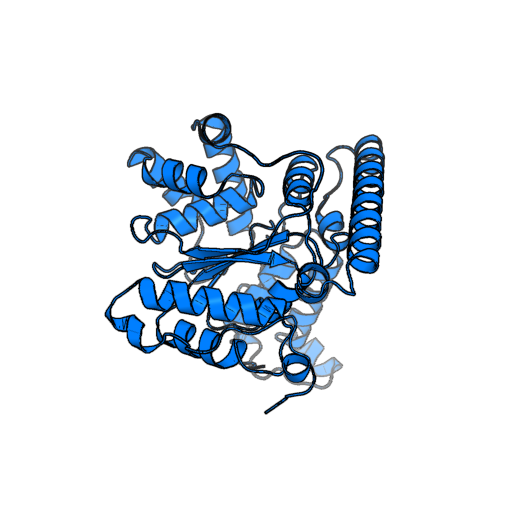 16.624 -8.736 -16.694 1.00 92.44 329 PRO A C 1
ATOM 2687 O O . PRO A 1 329 ? 16.716 -7.560 -16.341 1.00 92.44 329 PRO A O 1
ATOM 2690 N N . ASP A 1 330 ? 16.694 -9.123 -17.967 1.00 91.69 330 ASP A N 1
ATOM 2691 C CA . ASP A 1 330 ? 16.863 -8.195 -19.093 1.00 91.69 330 ASP A CA 1
ATOM 2692 C C . ASP A 1 330 ? 15.534 -7.994 -19.844 1.00 91.69 330 ASP A C 1
ATOM 2694 O O . ASP A 1 330 ? 15.114 -8.882 -20.590 1.00 91.69 330 ASP A O 1
ATOM 2698 N N . PRO A 1 331 ? 14.864 -6.836 -19.705 1.00 90.38 331 PRO A N 1
ATOM 2699 C CA . PRO A 1 331 ? 13.591 -6.595 -20.376 1.00 90.38 331 PRO A CA 1
ATOM 2700 C C . PRO A 1 331 ? 13.650 -6.566 -21.899 1.00 90.38 331 PRO A C 1
ATOM 2702 O O . PRO A 1 331 ? 12.606 -6.697 -22.538 1.00 90.38 331 PRO A O 1
ATOM 2705 N N . SER A 1 332 ? 14.846 -6.419 -22.473 1.00 89.94 332 SER A N 1
ATOM 2706 C CA . SER A 1 332 ? 15.062 -6.415 -23.919 1.00 89.94 332 SER A CA 1
ATOM 2707 C C . SER A 1 332 ? 15.417 -7.790 -24.482 1.00 89.94 332 SER A C 1
ATOM 2709 O O . SER A 1 332 ? 15.416 -7.977 -25.700 1.00 89.94 332 SER A O 1
ATOM 2711 N N . SER A 1 333 ? 15.702 -8.771 -23.624 1.00 88.62 333 SER A N 1
ATOM 2712 C CA . SER A 1 333 ? 16.066 -10.112 -24.064 1.00 88.62 333 SER A CA 1
ATOM 2713 C C . SER A 1 333 ? 14.832 -10.923 -24.440 1.00 88.62 333 SER A C 1
ATOM 2715 O O . SER A 1 333 ? 13.929 -11.142 -23.633 1.00 88.62 333 SER A O 1
ATOM 2717 N N . ARG A 1 334 ? 14.826 -11.446 -25.670 1.00 84.75 334 ARG A N 1
ATOM 2718 C CA . ARG A 1 334 ? 13.787 -12.358 -26.164 1.00 84.75 334 ARG A CA 1
ATOM 2719 C C . ARG A 1 334 ? 13.644 -13.588 -25.264 1.00 84.75 334 ARG A C 1
ATOM 2721 O O . ARG A 1 334 ? 12.522 -13.990 -24.969 1.00 84.75 334 ARG A O 1
ATOM 2728 N N . GLU A 1 335 ? 14.760 -14.163 -24.821 1.00 85.50 335 GLU A N 1
ATOM 2729 C CA . GLU A 1 335 ? 14.779 -15.405 -24.037 1.00 85.50 335 GLU A CA 1
ATOM 2730 C C . GLU A 1 335 ? 14.003 -15.275 -22.722 1.00 85.50 335 GLU A C 1
ATOM 2732 O O . GLU A 1 335 ? 13.365 -16.227 -22.286 1.00 85.50 335 GLU A O 1
ATOM 2737 N N . GLU A 1 336 ? 13.941 -14.074 -22.143 1.00 84.00 336 GLU A N 1
ATOM 2738 C CA . GLU A 1 336 ? 13.220 -13.815 -20.891 1.00 84.00 336 GLU A CA 1
ATOM 2739 C C . GLU A 1 336 ? 11.692 -13.993 -21.007 1.00 84.00 336 GLU A C 1
ATOM 2741 O O . GLU A 1 336 ? 11.009 -14.091 -19.983 1.00 84.00 336 GLU A O 1
ATOM 2746 N N . PHE A 1 337 ? 11.154 -14.060 -22.233 1.00 77.56 337 PHE A N 1
ATOM 2747 C CA . PHE A 1 337 ? 9.727 -14.265 -22.518 1.00 77.56 337 PHE A CA 1
ATOM 2748 C C . PHE A 1 337 ? 9.375 -15.699 -22.936 1.00 77.56 337 PHE A C 1
ATOM 2750 O O . PHE A 1 337 ? 8.203 -16.081 -22.871 1.00 77.56 337 PHE A O 1
ATOM 2757 N N . PHE A 1 338 ? 10.360 -16.489 -23.372 1.00 75.31 338 PHE A N 1
ATOM 2758 C CA . PHE A 1 338 ? 10.152 -17.862 -23.850 1.00 75.31 338 PHE A CA 1
ATOM 2759 C C . PHE A 1 338 ? 10.678 -18.912 -22.874 1.00 75.31 338 PHE A C 1
ATOM 2761 O O . PHE A 1 338 ? 10.112 -20.005 -22.810 1.00 75.31 338 PHE A O 1
ATOM 2768 N N . ASP A 1 339 ? 11.702 -18.578 -22.091 1.00 63.78 339 ASP A N 1
ATOM 2769 C CA . ASP A 1 339 ? 12.254 -19.475 -21.090 1.00 63.78 339 ASP A CA 1
ATOM 2770 C C . ASP A 1 339 ? 11.313 -19.572 -19.876 1.00 63.78 339 ASP A C 1
ATOM 2772 O O . ASP A 1 339 ? 10.967 -18.578 -19.228 1.00 63.78 339 ASP A O 1
ATOM 2776 N N . ARG A 1 340 ? 10.848 -20.792 -19.597 1.00 59.50 340 ARG A N 1
ATOM 2777 C CA . ARG A 1 340 ? 10.007 -21.127 -18.434 1.00 59.50 340 ARG A CA 1
ATOM 2778 C C . ARG A 1 340 ? 10.731 -22.056 -17.450 1.00 59.50 340 ARG A C 1
ATOM 2780 O O . ARG A 1 340 ? 10.066 -22.593 -16.563 1.00 59.50 340 ARG A O 1
ATOM 2787 N N . SER A 1 341 ? 12.035 -22.274 -17.646 1.00 53.84 341 SER A N 1
ATOM 2788 C CA . SER A 1 341 ? 12.854 -23.285 -16.958 1.00 53.84 341 SER A CA 1
ATOM 2789 C 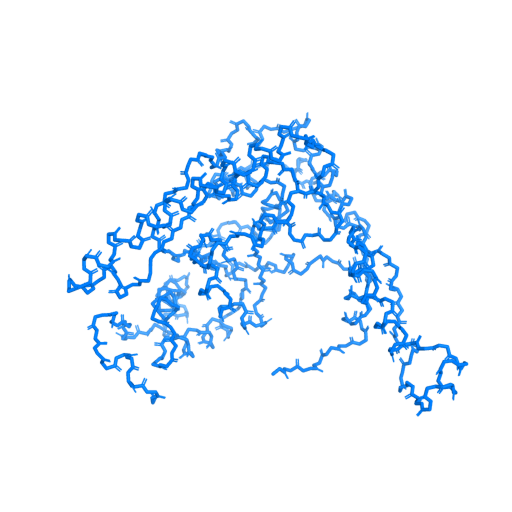C . SER A 1 341 ? 13.464 -22.765 -15.660 1.00 53.84 341 SER A C 1
ATOM 2791 O O . SER A 1 341 ? 14.160 -21.724 -15.700 1.00 53.84 341 SER A O 1
#

pLDDT: mean 90.5, std 9.3, range [24.84, 98.5]

Sequence (341 aa):
MSFETSARDWSRIIAQLQASPLLYYRRVAAQLSKLLAPTTEEEEVLDYKAEAPGLIRHTAPQLTANRNLHALKQFI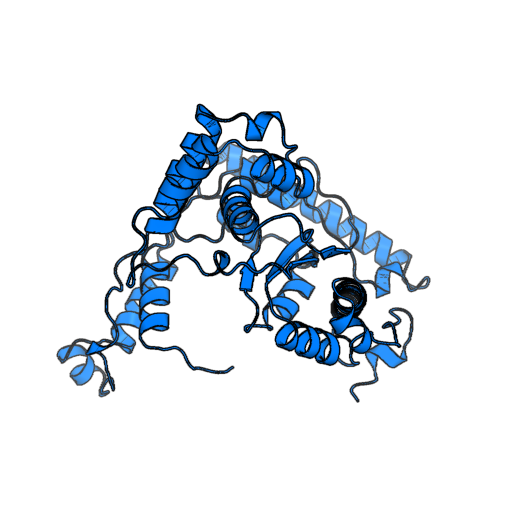EDQTDLLQQVSIHSGFPKRVDQRVSMIEPMYTEGDRLVASYILLLWPGLEREQLFNWIHDQDDEIKKSISAIIFSGHTNYCELPGFGRTTRMTLVIESFLGELRDLNRHRAWGRFFPLPLVFGERLTKSAIEQIVARGFGLPLYLTDIPAFAEYKTVYERDLVSYYTKLQEFLEKVSATYHDTIDYAFVLNLLPLAHRVDLWMHGDPKQAAYFTMQRSRPGGHINYRALAYEANQLLAMYDPYLSAMRLSKKPDPSSREEFFDRS

Foldseek 3Di:
DPPPCDLLNLLVQLQQLCLFPDPVSVVVSVVSLCVQQNDPVSCVVVVHDRPCNVSNDNSHHQCLLVQLLVVLVCCCVPPHCCPVQWDFQFDAAAADDKDKDWDDLLQDLLLQLLLLSVLLVRVRTDSVSSSVRSSPDDPVSSVVNVCSQCPPDDPSNHHDLLSPADSGKMKIWFFLQLVVVVVVLVQWRKGWSHNPRHNDFAALNNVRSQNSQHFYDAVLCVPAPVNVVVVVVVNVVRSVLSVVLVVVSVVCCVVQPRVHGPVVVVVSDPRRRIIIMMTHDDLVSLLVQLVVQLDADDRLSNNQSSLNSLVNQLVSDVVSVVSHDDDHRDSNDPCSNVDPD

Radius of gyration: 22.15 Å; chains: 1; bounding box: 60×53×56 Å